Protein AF-0000000078659667 (afdb_homodimer)

Sequence (306 aa):
MAAKPIPEGAHSITPYLGIKNAHQAIDFYKAAFGAVEMFRLEGPDGRIGHAELKIGDSSIMLAEPCDQASLVSSQSQPGVSVGLHLYVEDVDARYARAIEAGATPVSPVQDQFYGDRSGTLKDPFGNLWFVSTHKEDLSPEEIRARAAKLFGGMAAKPIPEGAHSITPYLGIKNAHQAIDFYKAAFGAVEMFRLEGPDGRIGHAELKIGDSSIMLAEPCDQASLVSSQSQPGVSVGLHLYVEDVDARYARAIEAGATPVSPVQDQFYGDRSGTLKDPFGNLWFVSTHKEDLSPEEIRARAAKLFGG

Radius of gyration: 19.07 Å; Cα contacts (8 Å, |Δi|>4): 710; chains: 2; bounding box: 44×60×49 Å

Organism: NCBI:txid1005395

Foldseek 3Di:
DDADPAHPLADPDAAEAAFPPVVLVQVLCCQQQVKDWDDFDADPVRFTQKTWIDGPSGIYMYGHDDPPDPDDFLQVDPAEDDAAEEEDQDQVVSVVRSVVSPKDFPADFDQDQQAWGWGWIAHPRNHIYIYIYGGDDDDPVSSVVSCCVVPVD/DDADPAHPLADPDAAEAAFPPVVLVQVLCCQQQVKDWDDFDADPVRFTQKTWIDGPSGIYMYGHDDPPDPDDFLQPDPAEDDAAEEEDQDQVVSVVRSVVSPKDFPFDFDQDQQAWGWGWIAHPRNHIYIYIYGGDDDDPVSSVVSVCVVPVD

Secondary structure (DSSP, 8-state):
-PPPSS-TT--SEEEEEE-SSHHHHHHHHHHHH--EEEEEEE-TTS-EEEEEEEETTEEEEEE---TT-S---GGG-SS-SEEEEEE-S-HHHHHHHHHHHT-EEEEEEEE-TTSEEEEEEE-TTS-EEEEEEE-----HHHHHHHHHHHH--/-PPPSS-TT--SEEEEEE-SSHHHHHHHHHHHH--EEEEEEE-TTS-EEEEEEEETTEEEEEE---TT-S---GGG-SS-SEEEEEE-S-HHHHHHHHHHHT-EEEEEEEE-TTSEEEEEEE-TTS-EEEEEEE-----HHHHHHHHHHHH--

Solvent-accessible surface area (backbone atoms only — not comparable to full-atom values): 15812 Å² total; per-residue (Å²): 130,81,49,51,29,54,50,88,88,59,65,22,56,29,48,33,34,15,30,72,66,49,69,59,49,51,52,38,40,30,64,26,61,58,35,41,82,74,48,76,42,66,44,97,85,67,48,40,62,33,34,34,33,33,35,84,82,24,56,40,34,37,24,39,54,51,94,82,45,83,38,33,35,28,69,77,45,95,66,35,29,52,32,41,34,33,48,34,78,47,32,71,62,42,53,51,37,24,42,74,56,53,31,42,82,73,43,72,74,40,79,44,78,72,26,33,31,34,26,30,34,31,43,87,55,51,48,41,34,39,38,23,15,35,59,46,86,66,53,73,67,56,31,52,53,43,46,41,68,74,69,46,119,130,82,50,51,28,55,50,88,89,57,64,21,54,30,50,33,34,16,29,72,66,48,69,60,48,52,53,38,41,31,63,25,61,59,36,42,82,76,48,75,41,65,43,97,85,67,48,41,62,33,35,34,32,34,35,82,84,25,55,41,34,37,23,40,55,50,95,85,45,84,37,34,34,28,68,77,45,95,65,36,30,53,32,41,32,32,48,34,79,48,32,71,61,41,50,51,38,23,42,74,55,53,30,42,82,72,41,70,74,39,80,43,78,72,26,32,34,34,27,31,35,30,43,87,56,51,49,41,35,40,38,24,14,36,60,45,85,65,53,73,69,56,32,51,52,43,46,41,69,74,70,45,118

Nearest PDB structures (foldseek):
  3itw-assembly1_A-2  TM=8.114E-01  e=1.919E-09  Micromonospora sp. ML1
  3itw-assembly1_B-2  TM=7.396E-01  e=3.906E-10  Micromonospora sp. ML1
  5umq-assembly1_A  TM=7.643E-01  e=9.942E-08  Streptomyces sp. CB03234
  4hc5-assembly2_C  TM=7.391E-01  e=4.583E-07  Sphaerobacter thermophilus DSM 20745
  2i7r-assembly1_B  TM=7.641E-01  e=9.232E-07  Streptococcus pneumoniae

Structure (mmCIF, N/CA/C/O backbone):
data_AF-0000000078659667-model_v1
#
loop_
_entity.id
_entity.type
_entity.pdbx_description
1 polymer 'VOC family protein'
#
loop_
_atom_site.group_PDB
_atom_site.id
_atom_site.type_symbol
_atom_site.label_atom_id
_atom_site.label_alt_id
_atom_site.label_comp_id
_atom_site.label_asym_id
_atom_site.label_entity_id
_atom_site.label_seq_id
_atom_site.pdbx_PDB_ins_code
_atom_site.Cartn_x
_atom_site.Cartn_y
_atom_site.Cartn_z
_atom_site.occupancy
_atom_site.B_iso_or_equiv
_atom_site.auth_seq_id
_atom_site.auth_comp_id
_atom_site.auth_asym_id
_atom_site.auth_atom_id
_atom_site.pdbx_PDB_model_num
ATOM 1 N N . MET A 1 1 ? 0.213 -11.086 -29.75 1 61.09 1 MET A N 1
ATOM 2 C CA . MET A 1 1 ? 1.289 -10.203 -29.312 1 61.09 1 MET A CA 1
ATOM 3 C C . MET A 1 1 ? 1.776 -10.594 -27.922 1 61.09 1 MET A C 1
ATOM 5 O O . MET A 1 1 ? 1.036 -11.203 -27.141 1 61.09 1 MET A O 1
ATOM 9 N N . ALA A 1 2 ? 3.004 -10.469 -27.703 1 81.25 2 ALA A N 1
ATOM 10 C CA . ALA A 1 2 ? 3.58 -10.867 -26.422 1 81.25 2 ALA A CA 1
ATOM 11 C C . ALA A 1 2 ? 3.025 -10.016 -25.297 1 81.25 2 ALA A C 1
ATOM 13 O O . ALA A 1 2 ? 2.795 -8.82 -25.453 1 81.25 2 ALA A O 1
ATOM 14 N N . ALA A 1 3 ? 2.578 -10.609 -24.172 1 91.31 3 ALA A N 1
ATOM 15 C CA . ALA A 1 3 ? 2.092 -9.883 -23 1 91.31 3 ALA A CA 1
ATOM 16 C C . ALA A 1 3 ? 3.098 -8.828 -22.562 1 91.31 3 ALA A C 1
ATOM 18 O O . ALA A 1 3 ? 4.309 -9.031 -22.656 1 91.31 3 ALA A O 1
ATOM 19 N N . LYS A 1 4 ? 2.629 -7.68 -22.156 1 95.06 4 LYS A N 1
ATOM 20 C CA . LYS A 1 4 ? 3.498 -6.648 -21.609 1 95.06 4 LYS A CA 1
ATOM 21 C C . LYS A 1 4 ? 3.967 -7.023 -20.203 1 95.06 4 LYS A C 1
ATOM 23 O O . LYS A 1 4 ? 3.172 -7.484 -19.375 1 95.06 4 LYS A O 1
ATOM 28 N N . PRO A 1 5 ? 5.188 -6.84 -19.891 1 96.5 5 PRO A N 1
ATOM 29 C CA . PRO A 1 5 ? 5.715 -7.219 -18.578 1 96.5 5 PRO A CA 1
ATOM 30 C C . PRO A 1 5 ? 4.977 -6.547 -17.438 1 96.5 5 PRO A C 1
ATOM 32 O O . PRO A 1 5 ? 4.93 -7.086 -16.328 1 96.5 5 PRO A O 1
ATOM 35 N N . ILE A 1 6 ? 4.605 -5.414 -17.594 1 96.06 6 ILE A N 1
ATOM 36 C CA . ILE A 1 6 ? 3.678 -4.715 -16.719 1 96.06 6 ILE A CA 1
ATOM 37 C C . ILE A 1 6 ? 2.316 -4.582 -17.391 1 96.06 6 ILE A C 1
ATOM 39 O O . ILE A 1 6 ? 2.199 -3.951 -18.453 1 96.06 6 ILE A O 1
ATOM 43 N N . PRO A 1 7 ? 1.324 -5.172 -16.844 1 94.56 7 PRO A N 1
ATOM 44 C CA . PRO A 1 7 ? 0.027 -5.172 -17.516 1 94.56 7 PRO A CA 1
ATOM 45 C C . PRO A 1 7 ? -0.502 -3.762 -17.781 1 94.56 7 PRO A C 1
ATOM 47 O O . PRO A 1 7 ? -0.267 -2.852 -16.984 1 94.56 7 PRO A O 1
ATOM 50 N N . GLU A 1 8 ? -1.231 -3.674 -18.875 1 90.38 8 GLU A N 1
ATOM 51 C CA . GLU A 1 8 ? -1.877 -2.396 -19.172 1 90.38 8 GLU A CA 1
ATOM 52 C C . GLU A 1 8 ? -2.834 -1.991 -18.047 1 90.38 8 GLU A C 1
ATOM 54 O O . GLU A 1 8 ? -3.615 -2.812 -17.562 1 90.38 8 GLU A O 1
ATOM 59 N N . GLY A 1 9 ? -2.715 -0.764 -17.594 1 91.12 9 GLY A N 1
ATOM 60 C CA . GLY A 1 9 ? -3.617 -0.259 -16.578 1 91.12 9 GLY A CA 1
ATOM 61 C C . GLY A 1 9 ? -3.141 -0.544 -15.164 1 91.12 9 GLY A C 1
ATOM 62 O O . GLY A 1 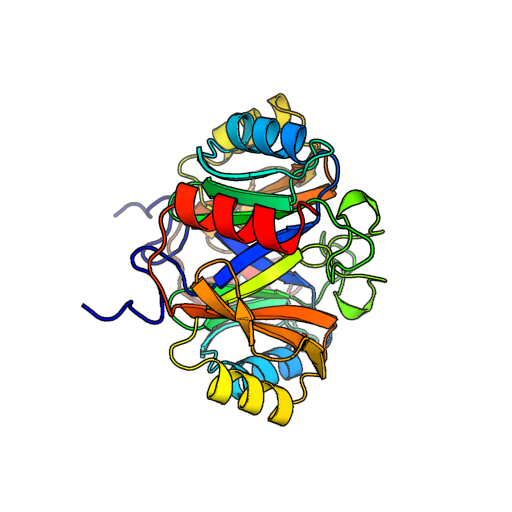9 ? -3.705 -0.03 -14.195 1 91.12 9 GLY A O 1
ATOM 63 N N . ALA A 1 10 ? -2.17 -1.411 -15.062 1 95.25 10 ALA A N 1
ATOM 64 C CA . ALA A 1 10 ? -1.628 -1.698 -13.742 1 95.25 10 ALA A CA 1
ATOM 65 C C . ALA A 1 10 ? -0.663 -0.604 -13.289 1 95.25 10 ALA A C 1
ATOM 67 O O . ALA A 1 10 ? 0.107 -0.079 -14.102 1 95.25 10 ALA A O 1
ATOM 68 N N . HIS A 1 11 ? -0.711 -0.285 -12.078 1 98 11 HIS A N 1
ATOM 69 C CA . HIS A 1 11 ? 0.324 0.555 -11.492 1 98 11 HIS A CA 1
ATOM 70 C C . HIS A 1 11 ? 1.543 -0.271 -11.094 1 98 11 HIS A C 1
ATOM 72 O O . HIS A 1 11 ? 1.449 -1.492 -10.945 1 98 11 HIS A O 1
ATOM 78 N N . SER A 1 12 ? 2.658 0.375 -10.906 1 98.56 12 SER A N 1
ATOM 79 C CA . SER A 1 12 ? 3.873 -0.309 -10.477 1 98.56 12 SER A CA 1
ATOM 80 C C . SER A 1 12 ? 3.688 -0.958 -9.109 1 98.56 12 SER A C 1
ATOM 82 O O . SER A 1 12 ? 4.117 -2.092 -8.891 1 98.56 12 SER A O 1
ATOM 84 N N . ILE A 1 13 ? 3.047 -0.263 -8.188 1 98.88 13 ILE A N 1
ATOM 85 C CA . ILE A 1 13 ? 2.879 -0.793 -6.836 1 98.88 13 ILE A CA 1
ATOM 86 C C . ILE A 1 13 ? 1.393 -0.897 -6.504 1 98.88 13 ILE A C 1
ATOM 88 O O . ILE A 1 13 ? 0.631 0.046 -6.734 1 98.88 13 ILE A O 1
ATOM 92 N N . THR A 1 14 ? 1.004 -2.006 -6.02 1 98.88 14 THR A N 1
ATOM 93 C CA . THR A 1 14 ? -0.334 -2.273 -5.508 1 98.88 14 THR A CA 1
ATOM 94 C C . THR A 1 14 ? -0.266 -2.863 -4.102 1 98.88 14 THR A C 1
ATOM 96 O O . THR A 1 14 ? 0.42 -3.861 -3.873 1 98.88 14 THR A O 1
ATOM 99 N N . PRO A 1 15 ? -0.929 -2.221 -3.146 1 98.94 15 PRO A N 1
ATOM 100 C CA . PRO A 1 15 ? -0.971 -2.842 -1.821 1 98.94 15 PRO A CA 1
ATOM 101 C C . PRO A 1 15 ? -1.704 -4.184 -1.821 1 98.94 15 PRO A C 1
ATOM 103 O O . PRO A 1 15 ? -2.699 -4.348 -2.533 1 98.94 15 PRO A O 1
ATOM 106 N N . TYR A 1 16 ? -1.186 -5.121 -1.054 1 98.88 16 TYR A N 1
ATOM 107 C CA . TYR A 1 16 ? -1.743 -6.461 -0.888 1 98.88 16 TYR A CA 1
ATOM 108 C C . TYR A 1 16 ? -2.051 -6.746 0.578 1 98.88 16 TYR A C 1
ATOM 110 O O . TYR A 1 16 ? -1.137 -6.895 1.393 1 98.88 16 TYR A O 1
ATOM 118 N N . LEU A 1 17 ? -3.309 -6.875 0.895 1 98.88 17 LEU A N 1
ATOM 119 C CA . LEU A 1 17 ? -3.762 -6.93 2.281 1 98.88 17 LEU A CA 1
ATOM 120 C C . LEU A 1 17 ? -4.094 -8.359 2.686 1 98.88 17 LEU A C 1
ATOM 122 O O . LEU A 1 17 ? -4.805 -9.062 1.965 1 98.88 17 LEU A O 1
ATOM 126 N N . GLY A 1 18 ? -3.547 -8.828 3.795 1 98.69 18 GLY A N 1
ATOM 127 C CA . GLY A 1 18 ? -4.066 -10 4.477 1 98.69 18 GLY A CA 1
ATOM 128 C C . GLY A 1 18 ? -5.215 -9.688 5.414 1 98.69 18 GLY A C 1
ATOM 129 O O . GLY A 1 18 ? -5.035 -8.984 6.414 1 98.69 18 GLY A O 1
ATOM 130 N N . ILE A 1 19 ? -6.371 -10.219 5.188 1 98.44 19 ILE A N 1
ATOM 131 C CA . ILE A 1 19 ? -7.562 -9.859 5.949 1 98.44 19 ILE A CA 1
ATOM 132 C C . ILE A 1 19 ? -8.406 -11.102 6.203 1 98.44 19 ILE A C 1
ATOM 134 O O . ILE A 1 19 ? -8.641 -11.898 5.293 1 98.44 19 ILE A O 1
ATOM 138 N N . LYS A 1 20 ? -8.82 -11.281 7.406 1 97 20 LYS A N 1
ATOM 139 C CA . LYS A 1 20 ? -9.852 -12.281 7.684 1 97 20 LYS A CA 1
ATOM 140 C C . LYS A 1 20 ? -11.234 -11.75 7.324 1 97 20 LYS A C 1
ATOM 142 O O . LYS A 1 20 ? -11.484 -10.547 7.406 1 97 20 LYS A O 1
ATOM 147 N N . ASN A 1 21 ? -12.172 -12.68 6.918 1 96.94 21 ASN A N 1
ATOM 148 C CA . ASN A 1 21 ? -13.523 -12.305 6.516 1 96.94 21 ASN A CA 1
ATOM 149 C C . ASN A 1 21 ? -13.508 -11.328 5.344 1 96.94 21 ASN A C 1
ATOM 151 O O . ASN A 1 21 ? -14.133 -10.273 5.406 1 96.94 21 ASN A O 1
ATOM 155 N N . ALA A 1 22 ? -12.836 -11.727 4.309 1 98.06 22 ALA A N 1
ATOM 156 C CA . ALA A 1 22 ? -12.57 -10.867 3.16 1 98.06 22 ALA A CA 1
ATOM 157 C C . ALA A 1 22 ? -13.867 -10.469 2.459 1 98.06 22 ALA A C 1
ATOM 159 O O . ALA A 1 22 ? -13.969 -9.383 1.895 1 98.06 22 ALA A O 1
ATOM 160 N N . HIS A 1 23 ? -14.898 -11.312 2.504 1 98.31 23 HIS A N 1
ATOM 161 C CA . HIS A 1 23 ? -16.188 -10.953 1.923 1 98.31 23 HIS A CA 1
ATOM 162 C C . HIS A 1 23 ? -16.75 -9.688 2.561 1 98.31 23 HIS A C 1
ATOM 164 O O . HIS A 1 23 ? -17.203 -8.781 1.856 1 98.31 23 HIS A O 1
ATOM 170 N N . GLN A 1 24 ? -16.719 -9.656 3.836 1 98.44 24 GLN A N 1
ATOM 171 C CA . GLN A 1 24 ? -17.219 -8.484 4.559 1 98.44 24 GLN A CA 1
ATOM 172 C C . GLN A 1 24 ? -16.344 -7.266 4.293 1 98.44 24 GLN A C 1
ATOM 174 O O . GLN A 1 24 ? -16.828 -6.141 4.238 1 98.44 24 GLN A O 1
ATOM 179 N N . ALA A 1 25 ? -15.047 -7.527 4.172 1 98.75 25 ALA A N 1
ATOM 180 C CA . ALA A 1 25 ? -14.141 -6.43 3.861 1 98.75 25 ALA A CA 1
ATOM 181 C C . ALA A 1 25 ? -14.477 -5.801 2.512 1 98.75 25 ALA A C 1
ATOM 183 O O . ALA A 1 25 ? -14.5 -4.574 2.379 1 98.75 25 ALA A O 1
ATOM 184 N N . ILE A 1 26 ? -14.688 -6.641 1.531 1 98.75 26 ILE A N 1
ATOM 185 C CA . ILE A 1 26 ? -15.047 -6.16 0.2 1 98.75 26 ILE A CA 1
ATOM 186 C C . ILE A 1 26 ? -16.328 -5.328 0.274 1 98.75 26 ILE A C 1
ATOM 188 O O . ILE A 1 26 ? -16.406 -4.242 -0.305 1 98.75 26 ILE A O 1
ATOM 192 N N . ASP A 1 27 ? -17.328 -5.812 1.018 1 98.88 27 ASP A N 1
ATOM 193 C CA . ASP A 1 27 ? -18.562 -5.062 1.199 1 98.88 27 ASP A CA 1
ATOM 194 C C . ASP A 1 27 ? -18.297 -3.707 1.844 1 98.88 27 ASP A C 1
ATOM 196 O O . ASP A 1 27 ? -18.859 -2.693 1.431 1 98.88 27 ASP 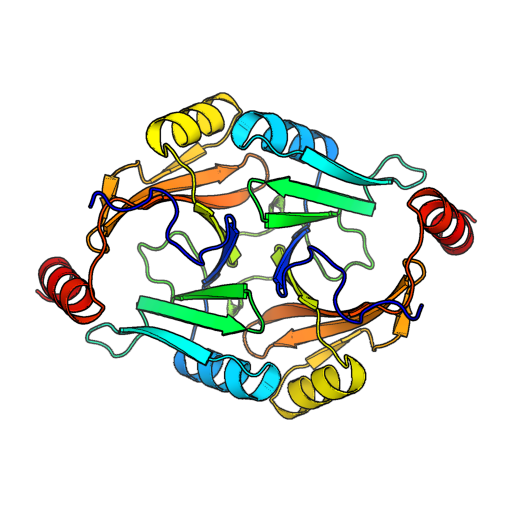A O 1
ATOM 200 N N . PHE A 1 28 ? -17.5 -3.729 2.828 1 98.94 28 PHE A N 1
ATOM 201 C CA . PHE A 1 28 ? -17.141 -2.477 3.486 1 98.94 28 PHE A CA 1
ATOM 202 C C . PHE A 1 28 ? -16.484 -1.516 2.504 1 98.94 28 PHE A C 1
ATOM 204 O O . PHE A 1 28 ? -16.828 -0.336 2.451 1 98.94 28 PHE A O 1
ATOM 211 N N . TYR A 1 29 ? -15.43 -1.946 1.729 1 98.94 29 TYR A N 1
ATOM 212 C CA . TYR A 1 29 ? -14.688 -1.078 0.823 1 98.94 29 TYR A CA 1
ATOM 213 C C . TYR A 1 29 ? -15.594 -0.522 -0.268 1 98.94 29 TYR A C 1
ATOM 215 O O . TYR A 1 29 ? -15.406 0.608 -0.724 1 98.94 29 TYR A O 1
ATOM 223 N N . LYS A 1 30 ? -16.562 -1.313 -0.708 1 98.88 30 LYS A N 1
ATOM 224 C CA . LYS A 1 30 ? -17.562 -0.798 -1.634 1 98.88 30 LYS A CA 1
ATOM 225 C C . LYS A 1 30 ? -18.359 0.333 -0.999 1 98.88 30 LYS A C 1
ATOM 227 O O . LYS A 1 30 ? -18.5 1.409 -1.584 1 98.88 30 LYS A O 1
ATOM 232 N N . ALA A 1 31 ? -18.812 0.088 0.172 1 98.88 31 ALA A N 1
ATOM 233 C CA . ALA A 1 31 ? -19.688 1.044 0.857 1 98.88 31 ALA A CA 1
ATOM 234 C C . ALA A 1 31 ? -18.906 2.299 1.254 1 98.88 31 ALA A C 1
ATOM 236 O O . ALA A 1 31 ? -19.406 3.418 1.082 1 98.88 31 ALA A O 1
ATOM 237 N N . ALA A 1 32 ? -17.766 2.139 1.762 1 98.88 32 ALA A N 1
ATOM 238 C CA . ALA A 1 32 ? -17.016 3.232 2.365 1 98.88 32 ALA A CA 1
ATOM 239 C C . ALA A 1 32 ? -16.312 4.07 1.298 1 98.88 32 ALA A C 1
ATOM 241 O O . ALA A 1 32 ? -16.297 5.301 1.378 1 98.88 32 ALA A O 1
ATOM 242 N N . PHE A 1 33 ? -15.727 3.324 0.28 1 98.81 33 PHE A N 1
ATOM 243 C CA . PHE A 1 33 ? -14.789 4.031 -0.586 1 98.81 33 PHE A CA 1
ATOM 244 C C . PHE A 1 33 ? -15.188 3.879 -2.051 1 98.81 33 PHE A C 1
ATOM 246 O O . PHE A 1 33 ? -14.453 4.312 -2.945 1 98.81 33 PHE A O 1
ATOM 253 N N . GLY A 1 34 ? -16.297 3.238 -2.322 1 98.62 34 GLY A N 1
ATOM 254 C CA . GLY A 1 34 ? -16.75 3.051 -3.691 1 98.62 34 GLY A CA 1
ATOM 255 C C . GLY A 1 34 ? -15.922 2.041 -4.465 1 98.62 34 GLY A C 1
ATOM 256 O O . GLY A 1 34 ? -15.758 2.164 -5.68 1 98.62 34 GLY A O 1
ATOM 257 N N . ALA A 1 35 ? -15.398 1.108 -3.779 1 98.88 35 ALA A N 1
ATOM 258 C CA . ALA A 1 35 ? -14.57 0.086 -4.418 1 98.88 35 ALA A CA 1
ATOM 259 C C . ALA A 1 35 ? -15.383 -0.715 -5.434 1 98.88 35 ALA A C 1
ATOM 261 O O . ALA A 1 35 ? -16.562 -0.987 -5.223 1 98.88 35 ALA A O 1
ATOM 262 N N . VAL A 1 36 ? -14.719 -1.059 -6.512 1 98.75 36 VAL A N 1
ATOM 263 C CA . VAL A 1 36 ? -15.266 -1.953 -7.527 1 98.75 36 VAL A CA 1
ATOM 264 C C . VAL A 1 36 ? -14.477 -3.26 -7.543 1 98.75 36 VAL A C 1
ATOM 266 O O . VAL A 1 36 ? -13.25 -3.25 -7.672 1 98.75 36 VAL A O 1
ATOM 269 N N . GLU A 1 37 ? -15.172 -4.352 -7.41 1 98.38 37 GLU A N 1
ATOM 270 C CA . GLU A 1 37 ? -14.516 -5.656 -7.469 1 98.38 37 GLU A CA 1
ATOM 271 C C . GLU A 1 37 ? -14.172 -6.039 -8.906 1 98.38 37 GLU A C 1
ATOM 273 O O . GLU A 1 37 ? -15.055 -6.102 -9.766 1 98.38 37 GLU A O 1
ATOM 278 N N . MET A 1 38 ? -12.898 -6.383 -9.117 1 97.44 38 MET A N 1
ATOM 279 C CA . MET A 1 38 ? -12.43 -6.656 -10.477 1 97.44 38 MET A CA 1
ATOM 280 C C . MET A 1 38 ? -12.227 -8.148 -10.688 1 97.44 38 MET A C 1
ATOM 282 O O . MET A 1 38 ? -12.32 -8.641 -11.812 1 97.44 38 MET A O 1
ATOM 286 N N . PHE A 1 39 ? -11.906 -8.82 -9.695 1 97.31 39 PHE A N 1
ATOM 287 C CA . PHE A 1 39 ? -11.531 -10.227 -9.773 1 97.31 39 PHE A CA 1
ATOM 288 C C . PHE A 1 39 ? -11.602 -10.883 -8.406 1 97.31 39 PHE A C 1
ATOM 290 O O . PHE A 1 39 ? -11.312 -10.25 -7.387 1 97.31 39 PHE A O 1
ATOM 297 N N . ARG A 1 40 ? -11.969 -12.125 -8.32 1 96.94 40 ARG A N 1
ATOM 298 C CA . ARG A 1 40 ? -12 -12.914 -7.094 1 96.94 40 ARG A CA 1
ATOM 299 C C . ARG A 1 40 ? -11.711 -14.383 -7.379 1 96.94 40 ARG A C 1
ATOM 301 O O . ARG A 1 40 ? -12.203 -14.938 -8.367 1 96.94 40 ARG A O 1
ATOM 308 N N . LEU A 1 41 ? -10.883 -14.891 -6.609 1 96.12 41 LEU A N 1
ATOM 309 C CA . LEU A 1 41 ? -10.625 -16.328 -6.559 1 96.12 41 LEU A CA 1
ATOM 310 C C . LEU A 1 41 ? -11.023 -16.906 -5.203 1 96.12 41 LEU A C 1
ATOM 312 O O . LEU A 1 41 ? -10.414 -16.578 -4.18 1 96.12 41 LEU A O 1
ATOM 316 N N . GLU A 1 42 ? -11.984 -17.734 -5.188 1 93 42 GLU A N 1
ATOM 317 C CA . GLU A 1 42 ? -12.461 -18.375 -3.961 1 93 42 GLU A CA 1
ATOM 318 C C . GLU A 1 42 ? -12.031 -19.828 -3.895 1 93 42 GLU A C 1
ATOM 320 O O . GLU A 1 42 ? -12.008 -20.531 -4.91 1 93 42 GLU A O 1
ATOM 325 N N . GLY A 1 43 ? -11.617 -20.172 -2.691 1 86.06 43 GLY A N 1
ATOM 326 C CA . GLY A 1 43 ? -11.336 -21.594 -2.488 1 86.06 43 GLY A CA 1
ATOM 327 C C . GLY A 1 43 ? -12.586 -22.422 -2.291 1 86.06 43 GLY A C 1
ATOM 328 O O . GLY A 1 43 ? -13.695 -21.891 -2.254 1 86.06 43 GLY A O 1
ATOM 329 N N . PRO A 1 44 ? -12.328 -23.719 -2.238 1 83.19 44 PRO A N 1
ATOM 330 C CA . PRO A 1 44 ? -13.469 -24.625 -2.074 1 83.19 44 PRO A CA 1
ATOM 331 C C . PRO A 1 44 ? -14.211 -24.406 -0.758 1 83.19 44 PRO A C 1
ATOM 333 O O . PRO A 1 44 ? -15.398 -24.734 -0.656 1 83.19 44 PRO A O 1
ATOM 336 N N . ASP A 1 45 ? -13.57 -23.859 0.195 1 86.38 45 ASP A N 1
ATOM 337 C CA . ASP A 1 45 ? -14.18 -23.656 1.504 1 86.38 45 ASP A CA 1
ATOM 338 C C . ASP A 1 45 ? -14.875 -22.297 1.57 1 86.38 45 ASP A C 1
ATOM 340 O O . ASP A 1 45 ? -15.391 -21.906 2.621 1 86.38 45 ASP A O 1
ATOM 344 N N . GLY A 1 46 ? -14.836 -21.609 0.517 1 88.81 46 GLY A N 1
ATOM 345 C CA . GLY A 1 46 ? -15.539 -20.344 0.461 1 88.81 46 GLY A CA 1
ATOM 346 C C . GLY A 1 46 ? -14.664 -19.156 0.839 1 88.81 46 GLY A C 1
ATOM 347 O O . GLY A 1 46 ? -15.07 -18 0.68 1 88.81 46 GLY A O 1
ATOM 348 N N . ARG A 1 47 ? -13.523 -19.484 1.313 1 93.06 47 ARG A N 1
ATOM 349 C CA . ARG A 1 47 ? -12.602 -18.406 1.655 1 93.06 47 ARG A CA 1
ATOM 350 C C . ARG A 1 47 ? -12.062 -17.734 0.4 1 93.06 47 ARG A C 1
ATOM 352 O O . ARG A 1 47 ? -11.906 -18.375 -0.64 1 93.06 47 ARG A O 1
ATOM 359 N N . ILE A 1 48 ? -11.789 -16.484 0.506 1 96.5 48 ILE A N 1
ATOM 360 C CA . ILE A 1 48 ? -11.227 -15.75 -0.619 1 96.5 48 ILE A CA 1
ATOM 361 C C . ILE A 1 48 ? -9.703 -15.922 -0.628 1 96.5 48 ILE A C 1
ATOM 363 O O . ILE A 1 48 ? -9.008 -15.367 0.229 1 96.5 48 ILE A O 1
ATOM 367 N N . GLY A 1 49 ? -9.266 -16.641 -1.619 1 95.5 49 GLY A N 1
ATOM 368 C CA . GLY A 1 49 ? -7.836 -16.812 -1.791 1 95.5 49 GLY A CA 1
ATOM 369 C C . GLY A 1 49 ? -7.16 -15.586 -2.375 1 95.5 49 GLY A C 1
ATOM 370 O O . GLY A 1 49 ? -5.969 -15.352 -2.145 1 95.5 49 GLY A O 1
ATOM 371 N N . HIS A 1 50 ? -7.902 -14.875 -3.172 1 97.38 50 HIS A N 1
ATOM 372 C CA . HIS A 1 50 ? -7.402 -13.656 -3.789 1 97.38 50 HIS A CA 1
ATOM 373 C C . HIS A 1 50 ? -8.547 -12.789 -4.312 1 97.38 50 HIS A C 1
ATOM 375 O O . HIS A 1 50 ? -9.523 -13.312 -4.859 1 97.38 50 HIS A O 1
ATOM 381 N N . ALA A 1 51 ? -8.414 -11.5 -4.156 1 98.5 51 ALA A N 1
ATOM 382 C CA . ALA A 1 51 ? -9.352 -10.562 -4.754 1 98.5 51 ALA A CA 1
ATOM 383 C C . ALA A 1 51 ? -8.648 -9.266 -5.152 1 98.5 51 ALA A C 1
ATOM 385 O O . ALA A 1 51 ? -7.633 -8.891 -4.559 1 98.5 51 ALA A O 1
ATOM 386 N N . GLU A 1 52 ? -9.172 -8.641 -6.121 1 98.44 52 GLU A N 1
ATOM 387 C CA . GLU A 1 52 ? -8.703 -7.344 -6.594 1 98.44 52 GLU A CA 1
ATOM 388 C C . GLU A 1 52 ? -9.844 -6.332 -6.664 1 98.44 52 GLU A C 1
ATOM 390 O O . GLU A 1 52 ? -10.891 -6.613 -7.246 1 98.44 52 GLU A O 1
ATOM 395 N N . LEU A 1 53 ? -9.609 -5.211 -6.062 1 98.81 53 LEU A N 1
ATOM 396 C CA . LEU A 1 53 ? -10.562 -4.105 -6.07 1 98.81 53 LEU A CA 1
ATOM 397 C C . LEU A 1 53 ? -9.93 -2.855 -6.676 1 98.81 53 LEU A C 1
ATOM 399 O O . LEU A 1 53 ? -8.711 -2.668 -6.598 1 98.81 53 LEU A O 1
ATOM 403 N N . LYS A 1 54 ? -10.781 -2.059 -7.23 1 98.75 54 LYS A N 1
ATOM 404 C CA . LYS A 1 54 ? -10.375 -0.737 -7.699 1 98.75 54 LYS A CA 1
ATOM 405 C C . LYS A 1 54 ? -11.031 0.366 -6.875 1 98.75 54 LYS A C 1
ATOM 407 O O . LYS A 1 54 ? -12.242 0.337 -6.641 1 98.75 54 LYS A O 1
ATOM 412 N N . ILE A 1 55 ? -10.297 1.262 -6.391 1 98.62 55 ILE A N 1
ATOM 413 C CA . ILE A 1 55 ? -10.734 2.482 -5.723 1 98.62 55 ILE A CA 1
ATOM 414 C C . ILE A 1 55 ? -10.117 3.697 -6.41 1 98.62 55 ILE A C 1
ATOM 416 O O . ILE A 1 55 ? -8.898 3.869 -6.402 1 98.62 55 ILE A O 1
ATOM 420 N N . GLY A 1 56 ? -10.938 4.605 -6.953 1 97.75 56 GLY A N 1
ATOM 421 C CA . GLY A 1 56 ? -10.383 5.609 -7.848 1 97.75 56 GLY A CA 1
ATOM 422 C C . GLY A 1 56 ? -9.594 5.016 -9 1 97.75 56 GLY A C 1
ATOM 423 O O . GLY A 1 56 ? -10.102 4.156 -9.727 1 97.75 56 GLY A O 1
ATOM 424 N N . ASP A 1 57 ? -8.414 5.367 -9.164 1 97.81 57 ASP A N 1
ATOM 425 C CA . ASP A 1 57 ? -7.617 4.84 -10.266 1 97.81 57 ASP A CA 1
ATOM 426 C C . ASP A 1 57 ? -6.633 3.779 -9.773 1 97.81 57 ASP A C 1
ATOM 428 O O . ASP A 1 57 ? -5.734 3.367 -10.516 1 97.81 57 ASP A O 1
ATOM 432 N N . SER A 1 58 ? -6.73 3.436 -8.531 1 98.62 58 SER A N 1
ATOM 433 C CA . SER A 1 58 ? -5.773 2.496 -7.961 1 98.62 58 SER A CA 1
ATOM 434 C C . SER A 1 58 ? -6.43 1.154 -7.656 1 98.62 58 SER A C 1
ATOM 436 O O . SER A 1 58 ? -7.645 1.083 -7.445 1 98.62 58 SER A O 1
ATOM 438 N N . SER A 1 59 ? -5.59 0.138 -7.602 1 98.56 59 SER A N 1
ATOM 439 C CA . SER A 1 59 ? -6.02 -1.194 -7.191 1 98.56 59 SER A CA 1
ATOM 440 C C . SER A 1 59 ? -5.512 -1.532 -5.793 1 98.56 59 SER A C 1
ATOM 442 O O . SER A 1 59 ? -4.457 -1.048 -5.375 1 98.56 59 SER A O 1
ATOM 444 N N . ILE A 1 60 ? -6.289 -2.305 -5.113 1 98.81 60 ILE A N 1
ATOM 445 C CA . ILE A 1 60 ? -5.805 -3.055 -3.963 1 98.81 60 ILE A CA 1
ATOM 446 C C . ILE A 1 60 ? -6.109 -4.539 -4.148 1 98.81 60 ILE A C 1
ATOM 448 O O . ILE A 1 60 ? -7.098 -4.902 -4.793 1 98.81 60 ILE A O 1
ATOM 452 N N . MET A 1 61 ? -5.211 -5.332 -3.602 1 98.75 61 MET A N 1
ATOM 453 C CA . MET A 1 61 ? -5.402 -6.777 -3.555 1 98.75 61 MET A CA 1
ATOM 454 C C . MET A 1 61 ? -5.613 -7.254 -2.121 1 98.75 61 MET A C 1
ATOM 456 O O . MET A 1 61 ? -5.125 -6.629 -1.178 1 98.75 61 MET A O 1
ATOM 460 N N . LEU A 1 62 ? -6.363 -8.297 -1.954 1 98.38 62 LEU A N 1
ATOM 461 C CA . LEU A 1 62 ? -6.52 -8.852 -0.614 1 98.38 62 LEU A CA 1
ATOM 462 C C . LEU A 1 62 ? -6.699 -10.367 -0.668 1 98.38 62 LEU A C 1
ATOM 464 O O . LEU A 1 62 ? -7.09 -10.914 -1.702 1 98.38 62 LEU A O 1
AT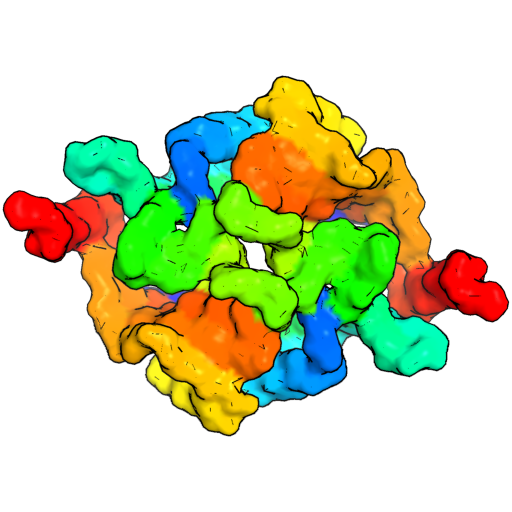OM 468 N N . ALA A 1 63 ? -6.379 -10.984 0.37 1 97.56 63 ALA A N 1
ATOM 469 C CA . ALA A 1 63 ? -6.504 -12.43 0.54 1 97.56 63 ALA A CA 1
ATOM 470 C C . ALA A 1 63 ? -6.742 -12.797 2.004 1 97.56 63 ALA A C 1
ATOM 472 O O . ALA A 1 63 ? -6.305 -12.078 2.904 1 97.56 63 ALA A O 1
ATOM 473 N N . GLU A 1 64 ? -7.41 -13.828 2.205 1 97.69 64 GLU A N 1
ATOM 474 C CA . GLU A 1 64 ? -7.457 -14.445 3.527 1 97.69 64 GLU A CA 1
ATOM 475 C C . GLU A 1 64 ? -6.246 -15.344 3.76 1 97.69 64 GLU A C 1
ATOM 477 O O . GLU A 1 64 ? -6.102 -16.375 3.109 1 97.69 64 GLU A O 1
ATOM 482 N N . PRO A 1 65 ? -5.441 -14.938 4.746 1 94.56 65 PRO A N 1
ATOM 483 C CA . PRO A 1 65 ? -4.199 -15.695 4.926 1 94.56 65 PRO A CA 1
ATOM 484 C C . PRO A 1 65 ? -4.449 -17.156 5.312 1 94.56 65 PRO A C 1
ATOM 486 O O . PRO A 1 65 ? -5.418 -17.453 6.016 1 94.56 65 PRO A O 1
ATOM 489 N N . CYS A 1 66 ? -3.576 -17.969 4.805 1 88.19 66 CYS A N 1
ATOM 490 C CA . CYS A 1 66 ? -3.523 -19.375 5.188 1 88.19 66 CYS A CA 1
ATOM 491 C C . CYS A 1 66 ? -2.158 -19.719 5.766 1 88.19 66 CYS A C 1
ATOM 493 O O . CYS A 1 66 ? -1.286 -18.859 5.887 1 88.19 66 CYS A O 1
ATOM 495 N N . ASP A 1 67 ? -1.979 -20.922 6.191 1 82.25 67 ASP A N 1
ATOM 496 C CA . ASP A 1 67 ? -0.761 -21.344 6.871 1 82.25 67 ASP A CA 1
ATOM 497 C C . ASP A 1 67 ? 0.46 -21.172 5.973 1 82.25 67 ASP A C 1
ATOM 499 O O . ASP A 1 67 ? 1.573 -20.953 6.457 1 82.25 67 ASP A O 1
ATOM 503 N N . GLN A 1 68 ? 0.256 -21.141 4.73 1 78.06 68 GLN A N 1
ATOM 504 C CA . GLN A 1 68 ? 1.361 -21.078 3.781 1 78.06 68 GLN A CA 1
ATOM 505 C C . GLN A 1 68 ? 1.609 -19.656 3.314 1 78.06 68 GLN A C 1
ATOM 507 O O . GLN A 1 68 ? 2.6 -19.375 2.633 1 78.06 68 GLN A O 1
ATOM 512 N N . ALA A 1 69 ? 0.837 -18.812 3.783 1 83.5 69 ALA A N 1
ATOM 513 C CA . ALA A 1 69 ? 0.906 -17.453 3.271 1 83.5 69 ALA A CA 1
ATOM 514 C C . ALA A 1 69 ? 2.006 -16.656 3.971 1 83.5 69 ALA A C 1
ATOM 516 O O . ALA A 1 69 ? 2.301 -16.891 5.145 1 83.5 69 ALA A O 1
ATOM 517 N N . SER A 1 70 ? 2.537 -15.734 3.281 1 93.81 70 SER A N 1
ATOM 518 C CA . SER A 1 70 ? 3.543 -14.844 3.848 1 93.81 70 SER A CA 1
ATOM 519 C C . SER A 1 70 ? 2.895 -13.664 4.566 1 93.81 70 SER A C 1
ATOM 521 O O . SER A 1 70 ? 3.533 -13.008 5.391 1 93.81 70 SER A O 1
ATOM 523 N N . LEU A 1 71 ? 1.655 -13.438 4.293 1 97.38 71 LEU A N 1
ATOM 524 C CA . LEU A 1 71 ? 0.895 -12.398 4.969 1 97.38 71 LEU A CA 1
ATOM 525 C C . LEU A 1 71 ? 0.142 -12.961 6.168 1 97.38 71 LEU A C 1
ATOM 527 O O . LEU A 1 71 ? -0.328 -14.102 6.129 1 97.38 71 LEU A O 1
ATOM 531 N N . VAL A 1 72 ? 0.06 -12.156 7.18 1 97.75 72 VAL A N 1
ATOM 532 C CA . VAL A 1 72 ? -0.873 -12.422 8.266 1 97.75 72 VAL A CA 1
ATOM 533 C C . VAL A 1 72 ? -2.051 -11.453 8.188 1 97.75 72 VAL A C 1
ATOM 535 O O . VAL A 1 72 ? -2.035 -10.516 7.395 1 97.75 72 VAL A O 1
ATOM 538 N N . SER A 1 73 ? -3.061 -11.719 9.008 1 98.06 73 SER A N 1
ATOM 539 C CA . SER A 1 73 ? -4.223 -10.836 9 1 98.06 73 SER A CA 1
ATOM 540 C C . SER A 1 73 ? -3.932 -9.539 9.742 1 98.06 73 SER A C 1
ATOM 542 O O . SER A 1 73 ? -3.266 -9.547 10.773 1 98.06 73 SER A O 1
ATOM 544 N N . SER A 1 74 ? -4.438 -8.453 9.188 1 98.25 74 SER A N 1
ATOM 545 C CA . SER A 1 74 ? -4.332 -7.176 9.875 1 98.25 74 SER A CA 1
ATOM 546 C C . SER A 1 74 ? -4.949 -7.246 11.273 1 98.25 74 SER A C 1
ATOM 548 O O . SER A 1 74 ? -4.484 -6.582 12.195 1 98.25 74 SER A O 1
ATOM 550 N N . GLN A 1 75 ? -5.887 -8.102 11.469 1 97.75 75 GLN A N 1
ATOM 551 C CA . GLN A 1 75 ? -6.621 -8.234 12.727 1 97.75 75 GLN A CA 1
ATOM 552 C C . GLN A 1 75 ? -5.746 -8.867 13.805 1 97.75 75 GLN A C 1
ATOM 554 O O . GLN A 1 75 ? -6.043 -8.742 15 1 97.75 75 GLN A O 1
ATOM 559 N N . SER A 1 76 ? -4.738 -9.531 13.43 1 96.31 76 SER 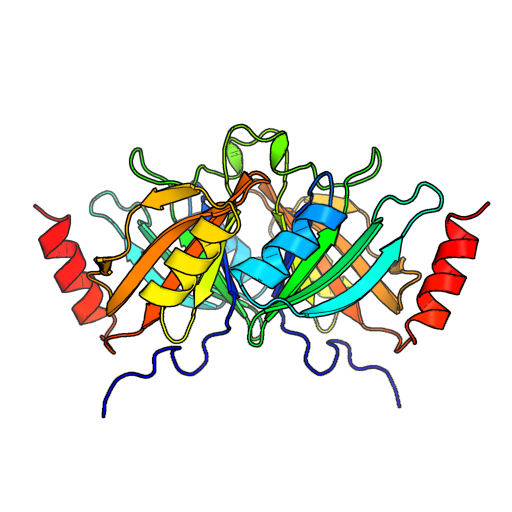A N 1
ATOM 560 C CA . SER A 1 76 ? -3.885 -10.234 14.383 1 96.31 76 SER A CA 1
ATOM 561 C C . SER A 1 76 ? -2.699 -9.367 14.805 1 96.31 76 SER A C 1
ATOM 563 O O . SER A 1 76 ? -1.912 -9.766 15.664 1 96.31 76 SER A O 1
ATOM 565 N N . GLN A 1 77 ? -2.537 -8.227 14.203 1 97.19 77 GLN A N 1
ATOM 566 C CA . GLN A 1 77 ? -1.378 -7.375 14.445 1 97.19 77 GLN A CA 1
ATOM 567 C C . GLN A 1 77 ? -1.639 -6.402 15.594 1 97.19 77 GLN A C 1
ATOM 569 O O . GLN A 1 77 ? -2.74 -5.867 15.719 1 97.19 77 GLN A O 1
ATOM 574 N N . PRO A 1 78 ? -0.623 -6.129 16.438 1 96.69 78 PRO A N 1
ATOM 575 C CA . PRO A 1 78 ? -0.795 -5.18 17.547 1 96.69 78 PRO A CA 1
ATOM 576 C C . PRO A 1 78 ? -0.858 -3.729 17.062 1 96.69 78 PRO A C 1
ATOM 578 O O . PRO A 1 78 ? -1.354 -2.859 17.781 1 96.69 78 PRO A O 1
ATOM 581 N N . GLY A 1 79 ? -0.268 -3.406 15.93 1 97.38 79 GLY A N 1
ATOM 582 C CA . GLY A 1 79 ? -0.257 -2.084 15.328 1 97.38 79 GLY A CA 1
ATOM 583 C C . GLY A 1 79 ? -0.32 -2.123 13.812 1 97.38 79 GLY A C 1
ATOM 584 O O . GLY A 1 79 ? -0.559 -3.178 13.219 1 97.38 79 GLY A O 1
ATOM 585 N N . VAL A 1 80 ? -0.266 -0.964 13.234 1 98.19 80 VAL A N 1
ATOM 586 C CA . VAL A 1 80 ? -0.292 -0.843 11.781 1 98.19 80 VAL A CA 1
ATOM 587 C C . VAL A 1 80 ? 1.03 -0.261 11.289 1 98.19 80 VAL A C 1
ATOM 589 O O . VAL A 1 80 ? 1.418 0.84 11.68 1 98.19 80 VAL A O 1
ATOM 592 N N . SER A 1 81 ? 1.702 -1.017 10.391 1 98.5 81 SER A N 1
ATOM 593 C CA . SER A 1 81 ? 3.002 -0.533 9.938 1 98.5 81 SER A CA 1
ATOM 594 C C . SER A 1 81 ? 2.934 -0.037 8.492 1 98.5 81 SER A C 1
ATOM 596 O O . SER A 1 81 ? 3.844 0.649 8.023 1 98.5 81 SER A O 1
ATOM 598 N N . VAL A 1 82 ? 1.939 -0.449 7.801 1 98.81 82 VAL A N 1
ATOM 599 C CA . VAL A 1 82 ? 1.672 0.078 6.465 1 98.81 82 VAL A CA 1
ATOM 600 C C . VAL A 1 82 ? 0.221 0.543 6.375 1 98.81 82 VAL A C 1
ATOM 602 O O . VAL A 1 82 ? -0.704 -0.27 6.453 1 98.81 82 VAL A O 1
ATOM 605 N N . GLY A 1 83 ? 0.055 1.846 6.227 1 98.81 83 GLY A N 1
ATOM 606 C CA . GLY A 1 83 ? -1.258 2.426 5.996 1 98.81 83 GLY A CA 1
ATOM 607 C C . GLY A 1 83 ? -1.547 2.682 4.527 1 98.81 83 GLY A C 1
ATOM 608 O O . GLY A 1 83 ? -0.668 2.518 3.68 1 98.81 83 GLY A O 1
ATOM 609 N N . LEU A 1 84 ? -2.797 3.01 4.234 1 98.94 84 LEU A N 1
ATOM 610 C CA . LEU A 1 84 ? -3.24 3.348 2.889 1 98.94 84 LEU A CA 1
ATOM 611 C C . LEU A 1 84 ? -3.656 4.812 2.805 1 98.94 84 LEU A C 1
ATOM 613 O O . LEU A 1 84 ? -4.656 5.215 3.404 1 98.94 84 LEU A O 1
ATOM 617 N N . HIS A 1 85 ? -2.875 5.605 2.094 1 98.88 85 HIS A N 1
ATOM 618 C CA . HIS A 1 85 ? -3.234 6.996 1.845 1 98.88 85 HIS A CA 1
ATOM 619 C C . HIS A 1 85 ? -4.148 7.121 0.631 1 98.88 85 HIS A C 1
ATOM 621 O O . HIS A 1 85 ? -3.764 6.758 -0.482 1 98.88 85 HIS A O 1
ATOM 627 N N . LEU A 1 86 ? -5.32 7.621 0.833 1 98.94 86 LEU A N 1
ATOM 628 C CA . LEU A 1 86 ? -6.359 7.684 -0.191 1 98.94 86 LEU A CA 1
ATOM 629 C C . LEU A 1 86 ? -6.73 9.133 -0.499 1 98.94 86 LEU A C 1
ATOM 631 O O . LEU A 1 86 ? -7.266 9.836 0.36 1 98.94 86 LEU A O 1
ATOM 635 N N . TYR A 1 87 ? -6.477 9.578 -1.714 1 98.88 87 TYR A N 1
ATOM 636 C CA . TYR A 1 87 ? -6.996 10.867 -2.176 1 98.88 87 TYR A CA 1
ATOM 637 C C . TYR A 1 87 ? -8.422 10.719 -2.695 1 98.88 87 TYR A C 1
ATOM 639 O O . TYR A 1 87 ? -8.719 9.797 -3.457 1 98.88 87 TYR A O 1
ATOM 647 N N . VAL A 1 88 ? -9.242 11.633 -2.252 1 98.75 88 VAL A N 1
ATOM 648 C CA . VAL A 1 88 ? -10.625 11.672 -2.703 1 98.75 88 VAL A CA 1
ATOM 649 C C . VAL A 1 88 ? -11.008 13.109 -3.064 1 98.75 88 VAL A C 1
ATOM 651 O O . VAL A 1 88 ? -10.312 14.055 -2.697 1 98.75 88 VAL A O 1
ATOM 654 N N . GLU A 1 89 ? -12.086 13.289 -3.799 1 98.31 89 GLU A N 1
ATOM 655 C CA . GLU A 1 89 ? -12.547 14.602 -4.23 1 98.31 89 GLU A CA 1
ATOM 656 C C . GLU A 1 89 ? -13.055 15.422 -3.047 1 98.31 89 GLU A C 1
ATOM 658 O O . GLU A 1 89 ? -12.859 16.641 -2.994 1 98.31 89 GLU A O 1
ATOM 663 N N . ASP A 1 90 ? -13.727 14.781 -2.154 1 98.62 90 ASP A N 1
ATOM 664 C CA . ASP A 1 90 ? -14.336 15.406 -0.983 1 98.62 90 ASP A CA 1
ATOM 665 C C . ASP A 1 90 ? -14.094 14.57 0.271 1 98.62 90 ASP A C 1
ATOM 667 O O . ASP A 1 90 ? -14.867 13.664 0.582 1 98.62 90 ASP A O 1
ATOM 671 N N . VAL A 1 91 ? -13.133 14.992 1.027 1 98.88 91 VAL A N 1
ATOM 672 C CA . VAL A 1 91 ? -12.703 14.188 2.166 1 98.88 91 VAL A CA 1
ATOM 673 C C . VAL A 1 91 ? -13.781 14.211 3.252 1 98.88 91 VAL A C 1
ATOM 675 O O . VAL A 1 91 ? -14 13.211 3.941 1 98.88 91 VAL A O 1
ATOM 678 N N . ASP A 1 92 ? -14.406 15.281 3.477 1 98.88 92 ASP A N 1
ATOM 679 C CA . ASP A 1 92 ? -15.445 15.352 4.504 1 98.88 92 ASP A CA 1
ATOM 680 C C . ASP A 1 92 ? -16.562 14.344 4.23 1 98.88 92 ASP A C 1
ATOM 682 O O . ASP A 1 92 ? -16.969 13.602 5.125 1 98.88 92 ASP A O 1
ATOM 686 N N . ALA A 1 93 ? -17 14.32 3.02 1 98.81 93 ALA A N 1
ATOM 687 C CA . ALA A 1 93 ? -18.062 13.406 2.637 1 98.81 93 ALA A CA 1
ATOM 688 C C . ALA A 1 93 ? -17.609 11.953 2.707 1 98.81 93 ALA A C 1
ATOM 690 O O . ALA A 1 93 ? -18.328 11.094 3.219 1 98.81 93 ALA A O 1
ATOM 691 N N . ARG A 1 94 ? -16.453 11.703 2.166 1 98.88 94 ARG A N 1
ATOM 692 C CA . ARG A 1 94 ? -15.953 10.328 2.123 1 98.88 94 ARG A CA 1
ATOM 693 C C . ARG A 1 94 ? -15.656 9.812 3.525 1 98.88 94 ARG A C 1
ATOM 695 O O . ARG A 1 94 ? -15.914 8.648 3.834 1 98.88 94 ARG A O 1
ATOM 702 N N . TYR A 1 95 ? -15.047 10.625 4.305 1 98.88 95 TYR A N 1
ATOM 703 C CA . TYR A 1 95 ? -14.766 10.297 5.699 1 98.88 95 TYR A CA 1
ATOM 704 C C . TYR A 1 95 ? -16.047 9.938 6.438 1 98.88 95 TYR A C 1
ATOM 706 O O . TYR A 1 95 ? -16.125 8.906 7.109 1 98.88 95 TYR A O 1
ATOM 714 N N . ALA A 1 96 ? -17.047 10.711 6.293 1 98.88 96 ALA A N 1
ATOM 715 C CA . ALA A 1 96 ? -18.344 10.461 6.926 1 98.88 96 ALA A CA 1
ATOM 716 C C . ALA A 1 96 ? -18.953 9.156 6.43 1 98.88 96 ALA A C 1
ATOM 718 O O . ALA A 1 96 ? -19.5 8.383 7.219 1 98.88 96 ALA A O 1
ATOM 719 N N . ARG A 1 97 ? -18.859 8.922 5.195 1 98.81 97 ARG A N 1
ATOM 720 C CA . ARG A 1 97 ? -19.391 7.695 4.605 1 98.81 97 ARG A CA 1
ATOM 721 C C . ARG A 1 97 ? -18.688 6.469 5.168 1 98.81 97 ARG A C 1
ATOM 723 O O . ARG A 1 97 ? -19.328 5.441 5.418 1 98.81 97 ARG A O 1
ATOM 730 N N . ALA A 1 98 ? -17.391 6.566 5.289 1 98.94 98 ALA A N 1
ATOM 731 C CA . ALA A 1 98 ? -16.625 5.453 5.836 1 98.94 98 ALA A CA 1
ATOM 732 C C . ALA A 1 98 ? -17.031 5.164 7.281 1 98.94 98 ALA A C 1
ATOM 734 O O . ALA A 1 98 ? -17.125 4 7.68 1 98.94 98 ALA A O 1
ATOM 735 N N . ILE A 1 99 ? -17.234 6.219 8.039 1 98.88 99 ILE A N 1
ATOM 736 C CA . ILE A 1 99 ? -17.688 6.051 9.414 1 98.88 99 ILE A CA 1
ATOM 737 C C . ILE A 1 99 ? -19.047 5.379 9.43 1 98.88 99 ILE A C 1
ATOM 739 O O . ILE A 1 99 ? -19.281 4.441 10.195 1 98.88 99 ILE A O 1
ATOM 743 N N . GLU A 1 100 ? -19.906 5.812 8.578 1 98.81 100 GLU A N 1
ATOM 744 C CA . GLU A 1 100 ? -21.234 5.211 8.469 1 98.81 100 GLU A CA 1
ATOM 745 C C . GLU A 1 100 ? -21.141 3.73 8.117 1 98.81 100 GLU A C 1
ATOM 747 O O . GLU A 1 100 ? -21.953 2.922 8.57 1 98.81 100 GLU A O 1
ATOM 752 N N . ALA A 1 101 ? -20.156 3.428 7.375 1 98.88 101 ALA A N 1
ATOM 753 C CA . ALA A 1 101 ? -19.984 2.053 6.914 1 98.88 101 ALA A CA 1
ATOM 754 C C . ALA A 1 101 ? -19.344 1.188 8 1 98.88 101 ALA A C 1
ATOM 756 O O . ALA A 1 101 ? -19.297 -0.037 7.875 1 98.88 101 ALA A O 1
ATOM 757 N N . GLY A 1 102 ? -18.766 1.834 9.023 1 98.81 102 GLY A N 1
ATOM 758 C CA . GLY A 1 102 ? -18.281 1.033 10.133 1 98.81 102 GLY A CA 1
ATOM 759 C C . GLY A 1 102 ? -16.844 1.364 10.516 1 98.81 102 GLY A C 1
ATOM 760 O O . GLY A 1 102 ? -16.297 0.771 11.445 1 98.81 102 GLY A O 1
ATOM 761 N N . ALA A 1 103 ? -16.203 2.291 9.828 1 98.88 103 ALA A N 1
ATOM 762 C CA . ALA A 1 103 ? -14.859 2.707 10.211 1 98.88 103 ALA A CA 1
ATOM 763 C C . ALA A 1 103 ? -14.883 3.479 11.531 1 98.88 103 ALA A C 1
ATOM 765 O O . ALA A 1 103 ? -15.914 4.047 11.906 1 98.88 103 ALA A O 1
ATOM 766 N N . THR A 1 104 ? -13.703 3.479 12.211 1 98.75 104 THR A N 1
ATOM 767 C CA . THR A 1 104 ? -13.539 4.238 13.445 1 98.75 104 THR A CA 1
ATOM 768 C C . THR A 1 104 ? -12.578 5.402 13.242 1 98.75 104 THR A C 1
ATOM 770 O O . THR A 1 104 ? -11.539 5.25 12.586 1 98.75 104 THR A O 1
ATOM 773 N N . PRO A 1 105 ? -12.922 6.543 13.828 1 98.44 105 PRO A N 1
ATOM 774 C CA . PRO A 1 105 ? -12.016 7.684 13.695 1 98.44 105 PRO A CA 1
ATOM 775 C C . PRO A 1 105 ? -10.719 7.508 14.484 1 98.44 105 PRO A C 1
ATOM 777 O O . PRO A 1 105 ? -10.742 7.012 15.609 1 98.44 105 PRO A O 1
ATOM 780 N N . VAL A 1 106 ? -9.664 7.809 13.906 1 98.31 106 VAL A N 1
ATOM 781 C CA . VAL A 1 106 ? -8.367 7.875 14.562 1 98.31 106 VAL A CA 1
ATOM 782 C C . VAL A 1 106 ? -7.961 9.336 14.766 1 98.31 106 VAL A C 1
ATOM 784 O O . VAL A 1 106 ? -7.492 9.711 15.844 1 98.31 106 VAL A O 1
ATOM 787 N N . SER A 1 107 ? -8.102 10.156 13.742 1 98.12 107 SER A N 1
ATOM 788 C CA . SER A 1 107 ? -7.953 11.609 13.828 1 98.12 107 SER A CA 1
ATOM 789 C C . SER A 1 107 ? -8.992 12.32 12.961 1 98.12 107 SER A C 1
ATOM 791 O O . SER A 1 107 ? -9.375 11.82 11.906 1 98.12 107 SER A O 1
ATOM 793 N N . PRO A 1 108 ? -9.461 13.445 13.398 1 98.25 108 PRO A N 1
ATOM 794 C CA . PRO A 1 108 ? -10.492 14.148 12.641 1 98.25 108 PRO A CA 1
ATOM 795 C C . PRO A 1 108 ? -9.953 14.781 11.352 1 98.25 108 PRO A C 1
ATOM 797 O O . PRO A 1 108 ? -8.75 15.016 11.234 1 98.25 108 PRO A O 1
ATOM 800 N N . VAL A 1 109 ? -10.883 15.047 10.453 1 98.81 109 VAL A N 1
ATOM 801 C CA . VAL A 1 109 ? -10.531 15.766 9.234 1 98.81 109 VAL A CA 1
ATOM 802 C C . VAL A 1 109 ? -10.203 17.219 9.562 1 98.81 109 VAL A C 1
ATOM 804 O O . VAL A 1 109 ? -10.992 17.906 10.211 1 98.81 109 VAL A O 1
ATOM 807 N N . GLN A 1 110 ? -9.031 17.656 9.125 1 98.62 110 GLN A N 1
ATOM 808 C CA . GLN A 1 110 ? -8.609 19.047 9.312 1 98.62 110 GLN A CA 1
ATOM 809 C C . GLN A 1 110 ? -7.648 19.484 8.211 1 98.62 110 GLN A C 1
ATOM 811 O O . GLN A 1 110 ? -7.074 18.641 7.516 1 98.62 110 GLN A O 1
ATOM 816 N N . ASP A 1 111 ? -7.531 20.766 8.086 1 98.31 111 ASP A N 1
ATOM 817 C CA . ASP A 1 111 ? -6.52 21.281 7.168 1 98.31 111 ASP A CA 1
ATOM 818 C C . ASP A 1 111 ? -5.113 21.031 7.711 1 98.31 111 ASP A C 1
ATOM 820 O O . ASP A 1 111 ? -4.855 21.234 8.898 1 98.31 111 ASP A O 1
ATOM 824 N N . GLN A 1 112 ? -4.277 20.578 6.824 1 97.69 112 GLN A N 1
ATOM 825 C CA . GLN A 1 112 ? -2.92 20.234 7.227 1 97.69 112 GLN A CA 1
ATOM 826 C C . GLN A 1 112 ? -1.915 21.266 6.727 1 97.69 112 GLN A C 1
ATOM 828 O O . GLN A 1 112 ? -2.146 21.922 5.711 1 97.69 112 GLN A O 1
ATOM 833 N N . PHE A 1 113 ? -0.769 21.375 7.355 1 96.75 113 PHE A N 1
ATOM 834 C CA . PHE A 1 113 ? 0.234 22.375 7.047 1 96.75 113 PHE A CA 1
ATOM 835 C C . PHE A 1 113 ? 0.822 22.156 5.66 1 96.75 113 PHE A C 1
ATOM 837 O O . PHE A 1 113 ? 1.416 23.062 5.078 1 96.75 113 PHE A O 1
ATOM 844 N N . TYR A 1 114 ? 0.613 20.938 5.148 1 97.12 114 TYR A N 1
ATOM 845 C CA . TYR A 1 114 ? 1.253 20.609 3.881 1 97.12 114 TYR A CA 1
ATOM 846 C C . TYR A 1 114 ? 0.28 20.781 2.719 1 97.12 114 TYR A C 1
ATOM 848 O O . TYR A 1 114 ? 0.565 20.344 1.598 1 97.12 114 TYR A O 1
ATOM 856 N N . GLY A 1 115 ? -0.926 21.281 2.918 1 97.81 115 GLY A N 1
ATOM 857 C CA . GLY A 1 115 ? -1.795 21.719 1.838 1 97.81 115 GLY A CA 1
ATOM 858 C C . GLY A 1 115 ? -2.979 20.797 1.612 1 97.81 115 GLY A C 1
ATOM 859 O O . GLY A 1 115 ? -3.836 21.078 0.771 1 97.81 115 GLY A O 1
ATOM 860 N N . ASP A 1 116 ? -3.102 19.703 2.346 1 98.31 116 ASP A N 1
ATOM 861 C CA . ASP A 1 116 ? -4.254 18.812 2.25 1 98.31 116 ASP A CA 1
ATOM 862 C C . ASP A 1 116 ? -5.242 19.062 3.387 1 98.31 116 ASP A C 1
ATOM 864 O O . ASP A 1 116 ? -4.891 19.688 4.395 1 98.31 116 ASP A O 1
ATOM 868 N N . ARG A 1 117 ? -6.457 18.781 3.193 1 98.75 117 ARG A N 1
ATOM 869 C CA . ARG A 1 117 ? -7.426 18.469 4.234 1 98.75 117 ARG A CA 1
ATOM 870 C C . ARG A 1 117 ? -7.551 16.953 4.426 1 98.75 117 ARG A C 1
ATOM 872 O O . ARG A 1 117 ? -7.844 16.219 3.475 1 98.75 117 ARG A O 1
ATOM 879 N N . SER A 1 118 ? -7.238 16.5 5.645 1 98.69 118 SER A N 1
ATOM 880 C CA . SER A 1 118 ? -7.066 15.055 5.785 1 98.69 118 SER A CA 1
ATOM 881 C C . SER A 1 118 ? -7.52 14.578 7.16 1 98.69 118 SER A C 1
ATOM 883 O O . SER A 1 118 ? -7.496 15.336 8.133 1 98.69 118 SER A O 1
ATOM 885 N N . GLY A 1 119 ? -7.961 13.328 7.254 1 98.69 119 GLY A N 1
ATOM 886 C CA . GLY A 1 119 ? -8.234 12.57 8.469 1 98.69 119 GLY A CA 1
ATOM 887 C C . GLY A 1 119 ? -7.812 11.117 8.375 1 98.69 119 GLY A C 1
ATOM 888 O O . GLY A 1 119 ? -7.488 10.633 7.289 1 98.69 119 GLY A O 1
ATOM 889 N N . THR A 1 120 ? -7.746 10.492 9.539 1 98.81 120 THR A N 1
ATOM 890 C CA . THR A 1 120 ? -7.328 9.094 9.594 1 98.81 120 THR A CA 1
ATOM 891 C C . THR A 1 120 ? -8.422 8.227 10.195 1 98.81 120 THR A C 1
ATOM 893 O O . THR A 1 120 ? -9.086 8.617 11.156 1 98.81 120 THR A O 1
ATOM 896 N N . LEU A 1 121 ? -8.594 7.078 9.547 1 98.75 121 LEU A N 1
ATOM 897 C CA . LEU A 1 121 ? -9.594 6.102 9.969 1 98.75 121 LEU A CA 1
ATOM 898 C C . LEU A 1 121 ? -8.977 4.715 10.109 1 98.75 121 LEU A C 1
ATOM 900 O O . LEU A 1 121 ? -7.984 4.402 9.445 1 98.75 121 LEU A O 1
ATOM 904 N N . LYS A 1 122 ? -9.523 3.951 10.961 1 98.75 122 LYS A N 1
ATOM 905 C CA . LYS A 1 122 ? -9.297 2.508 10.969 1 98.75 122 LYS A CA 1
ATOM 906 C C . LYS A 1 122 ? -10.523 1.754 10.461 1 98.75 122 LYS A C 1
ATOM 908 O O . LYS A 1 122 ? -11.641 1.999 10.914 1 98.75 122 LYS A O 1
ATOM 913 N N . ASP A 1 123 ? -10.336 0.908 9.484 1 98.81 123 ASP A N 1
ATOM 914 C CA . ASP A 1 123 ? -11.469 0.117 9.023 1 98.81 123 ASP A CA 1
ATOM 915 C C . ASP A 1 123 ? -11.773 -1.032 9.984 1 98.81 123 ASP A C 1
ATOM 917 O O . ASP A 1 123 ? -11.016 -1.274 10.922 1 98.81 123 ASP A O 1
ATOM 921 N N . PRO A 1 124 ? -12.898 -1.747 9.852 1 98.69 124 PRO A N 1
ATOM 922 C CA . PRO A 1 124 ? -13.312 -2.775 10.805 1 98.69 124 PRO A CA 1
ATOM 923 C C . PRO A 1 124 ? -12.344 -3.957 10.859 1 98.69 124 PRO A C 1
ATOM 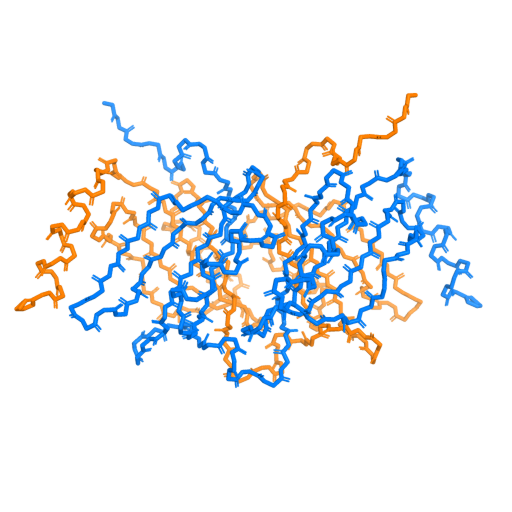925 O O . PRO A 1 124 ? -12.461 -4.816 11.734 1 98.69 124 PRO A O 1
ATOM 928 N N . PHE A 1 125 ? -11.375 -3.998 10.008 1 98.69 125 PHE A N 1
ATOM 929 C CA . PHE A 1 125 ? -10.492 -5.148 9.875 1 98.69 125 PHE A CA 1
ATOM 930 C C . PHE A 1 125 ? -9.078 -4.805 10.344 1 98.69 125 PHE A C 1
ATOM 932 O O . PHE A 1 125 ? -8.172 -5.637 10.258 1 98.69 125 PHE A O 1
ATOM 939 N N . GLY A 1 126 ? -8.898 -3.553 10.719 1 98 126 GLY A N 1
ATOM 940 C CA . GLY A 1 126 ? -7.656 -3.195 11.375 1 98 126 GLY A CA 1
ATOM 941 C C . GLY A 1 126 ? -6.707 -2.424 10.477 1 98 126 GLY A C 1
ATOM 942 O O . GLY A 1 126 ? -5.578 -2.125 10.867 1 98 126 GLY A O 1
ATOM 943 N N . ASN A 1 127 ? -7.09 -2.064 9.305 1 98.88 127 ASN A N 1
ATOM 944 C CA . ASN A 1 127 ? -6.238 -1.283 8.414 1 98.88 127 ASN A CA 1
ATOM 945 C C . ASN A 1 127 ? -6.418 0.216 8.633 1 98.88 127 ASN A C 1
ATOM 947 O O . ASN A 1 127 ? -7.523 0.675 8.938 1 98.88 127 ASN A O 1
ATOM 951 N N . LEU A 1 128 ? -5.34 0.935 8.492 1 98.88 128 LEU A N 1
ATOM 952 C CA . LEU A 1 128 ? -5.312 2.381 8.688 1 98.88 128 LEU A CA 1
ATOM 953 C C . LEU A 1 128 ? -5.41 3.107 7.348 1 98.88 128 LEU A C 1
ATOM 955 O O . LEU A 1 128 ? -4.668 2.793 6.41 1 98.88 128 LEU A O 1
ATOM 959 N N . TRP A 1 129 ? -6.328 4.043 7.266 1 98.94 129 TRP A N 1
ATOM 960 C CA . TRP A 1 129 ? -6.559 4.836 6.062 1 98.94 129 TRP A CA 1
ATOM 961 C C . TRP A 1 129 ? -6.332 6.32 6.336 1 98.94 129 TRP A C 1
ATOM 963 O O . TRP A 1 129 ? -6.93 6.887 7.25 1 98.94 129 TRP A O 1
ATOM 973 N N . PHE A 1 130 ? -5.406 6.902 5.582 1 98.88 130 PHE A N 1
ATOM 974 C CA . PHE A 1 130 ? -5.277 8.352 5.516 1 98.88 130 PHE A CA 1
ATOM 975 C C . PHE A 1 130 ? -6.094 8.914 4.355 1 98.88 130 PHE A C 1
ATOM 977 O O . PHE A 1 130 ? -5.719 8.75 3.191 1 98.88 130 PHE A O 1
ATOM 984 N N . VAL A 1 131 ? -7.211 9.57 4.688 1 98.94 131 VAL A N 1
ATOM 985 C CA . VAL A 1 131 ? -8.102 10.062 3.645 1 98.94 131 VAL A CA 1
ATOM 986 C C . VAL A 1 131 ? -7.887 11.562 3.455 1 98.94 131 VAL A C 1
ATOM 988 O O . VAL A 1 131 ? -7.914 12.328 4.422 1 98.94 131 VAL A O 1
ATOM 991 N N . SER A 1 132 ? -7.684 11.93 2.186 1 98.88 132 SER A N 1
ATOM 992 C CA . SER A 1 132 ? -7.23 13.305 1.975 1 98.88 132 SER A CA 1
ATOM 993 C C . SER A 1 132 ? -7.875 13.914 0.734 1 98.88 132 SER A C 1
ATOM 995 O O . SER A 1 132 ? -8.141 13.211 -0.243 1 98.88 132 SER A O 1
ATOM 997 N N . THR A 1 133 ? -8.164 15.172 0.733 1 98.88 133 THR A N 1
ATOM 998 C CA . THR A 1 133 ? -8.406 16.062 -0.404 1 98.88 133 THR A CA 1
ATOM 999 C C . THR A 1 133 ? -7.336 17.141 -0.474 1 98.88 133 THR A C 1
ATOM 1001 O O . THR A 1 133 ? -7.027 17.781 0.535 1 98.88 133 THR A O 1
ATOM 1004 N N . HIS A 1 134 ? -6.758 17.297 -1.627 1 98.56 134 HIS A N 1
ATOM 1005 C CA . HIS A 1 134 ? -5.75 18.328 -1.815 1 98.56 134 HIS A CA 1
ATOM 1006 C C . HIS A 1 134 ? -6.391 19.703 -1.939 1 98.56 134 HIS A C 1
ATOM 1008 O O . HIS A 1 134 ? -7.336 19.891 -2.709 1 98.56 134 HIS A O 1
ATOM 1014 N N . LYS A 1 135 ? -5.855 20.719 -1.19 1 97.94 135 LYS A N 1
ATOM 1015 C CA . LYS A 1 135 ? -6.488 22.031 -1.115 1 97.94 135 LYS A CA 1
ATOM 1016 C C . LYS A 1 135 ? -5.562 23.125 -1.651 1 97.94 135 LYS A C 1
ATOM 1018 O O . LYS A 1 135 ? -6.027 24.141 -2.166 1 97.94 135 LYS A O 1
ATOM 1023 N N . GLU A 1 136 ? -4.25 22.891 -1.472 1 97.06 136 GLU A N 1
ATOM 1024 C CA . GLU A 1 136 ? -3.27 23.906 -1.822 1 97.06 136 GLU A CA 1
ATOM 1025 C C . GLU A 1 136 ? -2.051 23.297 -2.504 1 97.06 136 GLU A C 1
ATOM 1027 O O . GLU A 1 136 ? -1.54 22.266 -2.064 1 97.06 136 GLU A O 1
ATOM 1032 N N . ASP A 1 137 ? -1.686 23.969 -3.555 1 96.44 137 ASP A N 1
ATOM 1033 C CA . ASP A 1 137 ? -0.378 23.672 -4.125 1 96.44 137 ASP A CA 1
ATOM 1034 C C . ASP A 1 137 ? 0.727 24.453 -3.422 1 96.44 137 ASP A C 1
ATOM 1036 O O . ASP A 1 137 ? 0.778 25.688 -3.512 1 96.44 137 ASP A O 1
ATOM 1040 N N . LEU A 1 138 ? 1.562 23.766 -2.732 1 96.81 138 LEU A N 1
ATOM 1041 C CA . LEU A 1 138 ? 2.674 24.375 -2.014 1 96.81 138 LEU A CA 1
ATOM 1042 C C . LEU A 1 138 ? 4.008 23.844 -2.525 1 96.81 138 LEU A C 1
ATOM 1044 O O . LEU A 1 138 ? 4.117 22.672 -2.891 1 96.81 138 LEU A O 1
ATOM 1048 N N . SER A 1 139 ? 4.992 24.719 -2.549 1 96.19 139 SER A N 1
ATOM 1049 C CA . SER A 1 139 ? 6.348 24.266 -2.838 1 96.19 139 SER A CA 1
ATOM 1050 C C . SER A 1 139 ? 6.945 23.516 -1.652 1 96.19 139 SER A C 1
ATOM 1052 O O . SER A 1 139 ? 6.484 23.672 -0.52 1 96.19 139 SER A O 1
ATOM 1054 N N . PRO A 1 140 ? 7.953 22.672 -1.935 1 95.69 140 PRO A N 1
ATOM 1055 C CA . PRO A 1 140 ? 8.648 22.031 -0.819 1 95.69 140 PRO A CA 1
ATOM 1056 C C . PRO A 1 140 ? 9.133 23.031 0.23 1 95.69 140 PRO A C 1
ATOM 1058 O O . PRO A 1 140 ? 9.062 22.75 1.43 1 95.69 140 PRO A O 1
ATOM 1061 N N . GLU A 1 141 ? 9.625 24.172 -0.208 1 96.31 141 GLU A N 1
ATOM 1062 C CA . GLU A 1 141 ? 10.109 25.203 0.715 1 96.31 141 GLU A CA 1
ATOM 1063 C C . GLU A 1 141 ? 8.992 25.734 1.602 1 96.31 141 GLU A C 1
ATOM 1065 O O . GLU A 1 141 ? 9.188 25.938 2.801 1 96.31 141 GLU A O 1
ATOM 1070 N N . GLU A 1 142 ? 7.871 25.984 1.03 1 97.19 142 GLU A N 1
ATOM 1071 C CA . GLU A 1 142 ? 6.719 26.453 1.797 1 97.19 142 GLU A CA 1
ATOM 1072 C C . GLU A 1 142 ? 6.293 25.422 2.832 1 97.19 142 GLU A C 1
ATOM 1074 O O . GLU A 1 142 ? 5.977 25.766 3.973 1 97.19 142 GLU A O 1
ATOM 1079 N N . ILE A 1 143 ? 6.281 24.172 2.455 1 97.06 143 ILE A N 1
ATOM 1080 C CA . ILE A 1 143 ? 5.895 23.094 3.361 1 97.06 143 ILE A CA 1
ATOM 1081 C C . ILE A 1 143 ? 6.875 23.016 4.527 1 97.06 143 ILE A C 1
ATOM 1083 O O . ILE A 1 143 ? 6.469 22.906 5.688 1 97.06 143 ILE A O 1
ATOM 1087 N N . ARG A 1 144 ? 8.148 23.047 4.242 1 95.25 144 ARG A N 1
ATOM 1088 C CA . ARG A 1 144 ? 9.172 23 5.281 1 95.25 144 ARG A CA 1
ATOM 1089 C C . ARG A 1 144 ? 9.047 24.172 6.238 1 95.25 144 ARG A C 1
ATOM 1091 O O . ARG A 1 144 ? 9.234 24.016 7.449 1 95.25 144 ARG A O 1
ATOM 1098 N N . ALA A 1 145 ? 8.727 25.391 5.699 1 95.62 145 ALA A N 1
ATOM 1099 C CA . ALA A 1 145 ? 8.562 26.578 6.535 1 95.62 145 ALA A CA 1
ATOM 1100 C C . ALA A 1 145 ? 7.371 26.422 7.477 1 95.62 145 ALA A C 1
ATOM 1102 O O . ALA A 1 145 ? 7.461 26.766 8.656 1 95.62 145 ALA A O 1
ATOM 1103 N N . ARG A 1 146 ? 6.289 25.906 6.938 1 96.31 146 ARG A N 1
ATOM 1104 C CA . ARG A 1 146 ? 5.105 25.688 7.766 1 96.31 146 ARG A CA 1
ATOM 1105 C C . ARG A 1 146 ? 5.355 24.609 8.82 1 96.31 146 ARG A C 1
ATOM 1107 O O . ARG A 1 146 ? 4.898 24.734 9.961 1 96.31 146 ARG A O 1
ATOM 1114 N N . ALA A 1 147 ? 6.059 23.547 8.406 1 94.44 147 ALA A N 1
ATOM 1115 C CA . ALA A 1 147 ? 6.426 22.5 9.367 1 94.44 147 ALA A CA 1
ATOM 1116 C C . ALA A 1 147 ? 7.277 23.078 10.5 1 94.44 147 ALA A C 1
ATOM 1118 O O . ALA A 1 147 ? 7.055 22.75 11.664 1 94.44 147 ALA A O 1
ATOM 1119 N N . ALA A 1 148 ? 8.258 23.891 10.133 1 92 148 ALA A N 1
ATOM 1120 C CA . ALA A 1 148 ? 9.148 24.484 11.125 1 92 148 ALA A CA 1
ATOM 1121 C C . ALA A 1 148 ? 8.359 25.328 12.125 1 92 148 ALA A C 1
ATOM 1123 O O . ALA A 1 148 ? 8.664 25.328 13.32 1 92 148 ALA A O 1
ATOM 1124 N N . LYS A 1 149 ? 7.379 26.016 11.711 1 92.19 149 LYS A N 1
ATOM 1125 C CA . LYS A 1 149 ? 6.539 26.844 12.57 1 92.19 149 LYS A CA 1
ATOM 1126 C C . LYS A 1 149 ? 5.719 25.984 13.531 1 92.19 149 LYS A C 1
ATOM 1128 O O . LYS A 1 149 ? 5.543 26.344 14.695 1 92.19 149 LYS A O 1
ATOM 1133 N N . LEU A 1 150 ? 5.301 24.875 13.062 1 89.25 150 LEU A N 1
ATOM 1134 C CA . LEU A 1 150 ? 4.41 24.016 13.844 1 89.25 150 LEU A CA 1
ATOM 1135 C C . LEU A 1 150 ? 5.199 23.156 14.82 1 89.25 150 LEU A C 1
ATOM 1137 O O . LEU A 1 150 ? 4.754 22.922 15.945 1 89.25 150 LEU A O 1
ATOM 1141 N N . PHE A 1 151 ? 6.391 22.703 14.312 1 83.94 151 PHE A N 1
ATOM 1142 C CA . PHE A 1 151 ? 7.086 21.703 15.117 1 83.94 151 PHE A CA 1
ATOM 1143 C C . PHE A 1 151 ? 8.367 22.281 15.703 1 83.94 151 PHE A C 1
ATOM 1145 O O . PHE A 1 151 ? 9 21.656 16.562 1 83.94 151 PHE A O 1
ATOM 1152 N N . GLY A 1 152 ? 9.109 23.266 15 1 76.25 152 GLY A N 1
ATOM 1153 C CA . GLY A 1 152 ? 10.398 23.844 15.375 1 76.25 152 GLY A CA 1
ATOM 1154 C C . GLY A 1 152 ? 10.312 24.781 16.562 1 76.25 152 GLY A C 1
ATOM 1155 O O . GLY A 1 152 ? 11.273 25.484 16.875 1 76.25 152 GLY A O 1
ATOM 1156 N N . GLY A 1 153 ? 9.422 24.656 17.406 1 57.09 153 GLY A N 1
ATOM 1157 C CA . GLY A 1 153 ? 9.602 25.625 18.469 1 57.09 153 GLY A CA 1
ATOM 1158 C C . GLY A 1 153 ? 11.016 26.172 18.531 1 57.09 153 GLY A C 1
ATOM 1159 O O . GLY A 1 153 ? 11.945 25.578 17.984 1 57.09 153 GLY A O 1
ATOM 1160 N N . MET B 1 1 ? -5.23 29.25 -10.398 1 61.09 1 MET B N 1
ATOM 1161 C CA . MET B 1 1 ? -6.277 28.25 -10.531 1 61.09 1 MET B CA 1
ATOM 1162 C C . MET B 1 1 ? -6.402 27.422 -9.25 1 61.09 1 MET B C 1
ATOM 1164 O O . MET B 1 1 ? -5.449 27.312 -8.477 1 61.09 1 MET B O 1
ATOM 1168 N N . ALA B 1 2 ? -7.59 27.078 -8.961 1 80.56 2 ALA B N 1
ATOM 1169 C CA . ALA B 1 2 ? -7.836 26.328 -7.73 1 80.56 2 ALA B CA 1
ATOM 1170 C C . ALA B 1 2 ? -7.145 24.969 -7.766 1 80.56 2 ALA B C 1
ATOM 1172 O O . ALA B 1 2 ? -7.082 24.328 -8.812 1 80.56 2 ALA B O 1
ATOM 1173 N N . ALA B 1 3 ? -6.414 24.562 -6.703 1 91.19 3 ALA B N 1
ATOM 1174 C CA . ALA B 1 3 ? -5.77 23.266 -6.617 1 91.19 3 ALA B CA 1
ATOM 1175 C C . ALA B 1 3 ? -6.762 22.141 -6.918 1 91.19 3 ALA B C 1
ATOM 1177 O O . ALA B 1 3 ? -7.938 22.234 -6.551 1 91.19 3 ALA B O 1
ATOM 1178 N N . LYS B 1 4 ? -6.332 21.125 -7.641 1 94.94 4 LYS B N 1
ATOM 1179 C CA . LYS B 1 4 ? -7.164 19.938 -7.879 1 94.94 4 LYS B CA 1
ATOM 1180 C C . LYS B 1 4 ? -7.273 19.094 -6.621 1 94.94 4 LYS B C 1
ATOM 1182 O O . LYS B 1 4 ? -6.277 18.844 -5.938 1 94.94 4 LYS B O 1
ATOM 1187 N N . PRO B 1 5 ? -8.422 18.625 -6.301 1 96.44 5 PRO B N 1
ATOM 1188 C CA . PRO B 1 5 ? -8.609 17.828 -5.086 1 96.44 5 PRO B CA 1
ATOM 1189 C C . PRO B 1 5 ? -7.711 16.594 -5.039 1 96.44 5 PRO B C 1
ATOM 1191 O O . PRO B 1 5 ? -7.359 16.125 -3.955 1 96.44 5 PRO B O 1
ATOM 1194 N N . ILE B 1 6 ? -7.5 16.016 -6.082 1 96.06 6 ILE B N 1
ATOM 1195 C CA . ILE B 1 6 ? -6.48 14.992 -6.258 1 96.06 6 ILE B CA 1
ATOM 1196 C C . ILE B 1 6 ? -5.32 15.547 -7.082 1 96.06 6 ILE B C 1
ATOM 1198 O O . ILE B 1 6 ? -5.504 15.938 -8.242 1 96.06 6 ILE B O 1
ATOM 1202 N N . PRO B 1 7 ? -4.172 15.633 -6.508 1 94.56 7 PRO B N 1
ATOM 1203 C CA . PRO B 1 7 ? -3.064 16.266 -7.219 1 94.56 7 PRO B CA 1
ATOM 1204 C C . PRO B 1 7 ? -2.754 15.594 -8.555 1 94.56 7 PRO B C 1
ATOM 1206 O O . PRO B 1 7 ? -2.898 14.375 -8.68 1 94.56 7 PRO B O 1
ATOM 1209 N N . GLU B 1 8 ? -2.305 16.422 -9.477 1 90.31 8 GLU B N 1
ATOM 1210 C CA . GLU B 1 8 ? -1.879 15.867 -10.758 1 90.31 8 GLU B CA 1
ATOM 1211 C C . GLU B 1 8 ? -0.746 14.859 -10.578 1 90.31 8 GLU B C 1
ATOM 1213 O O . GLU B 1 8 ? 0.206 15.117 -9.836 1 90.31 8 GLU B O 1
ATOM 1218 N N . GLY B 1 9 ? -0.881 13.711 -11.188 1 91.06 9 GLY B N 1
ATOM 1219 C CA . GLY B 1 9 ? 0.168 12.703 -11.125 1 91.06 9 GLY B CA 1
ATOM 1220 C C . GLY B 1 9 ? 0.047 11.789 -9.922 1 91.06 9 GLY B C 1
ATOM 1221 O O . GLY B 1 9 ? 0.75 10.781 -9.828 1 91.06 9 GLY B O 1
ATOM 1222 N N . ALA B 1 10 ? -0.781 12.188 -8.984 1 95.38 10 ALA B N 1
ATOM 1223 C CA . ALA B 1 10 ? -0.982 11.328 -7.82 1 95.38 10 ALA B CA 1
ATOM 1224 C C . ALA B 1 10 ? -1.927 10.172 -8.148 1 95.38 10 ALA B C 1
ATOM 1226 O O . ALA B 1 10 ? -2.9 10.352 -8.883 1 95.38 10 ALA B O 1
ATOM 1227 N N . HIS B 1 11 ? -1.64 9.07 -7.633 1 98.06 11 HIS B N 1
ATOM 1228 C CA . HIS B 1 11 ? -2.596 7.969 -7.664 1 98.06 11 HIS B CA 1
ATOM 1229 C C . HIS B 1 11 ? -3.613 8.086 -6.535 1 98.06 11 HIS B C 1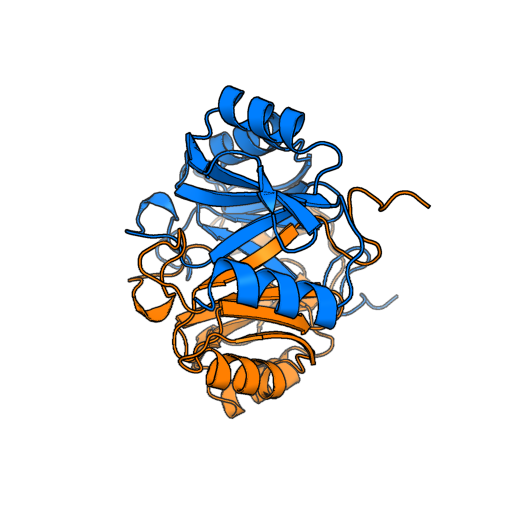
ATOM 1231 O O . HIS B 1 11 ? -3.375 8.797 -5.551 1 98.06 11 HIS B O 1
ATOM 1237 N N . SER B 1 12 ? -4.719 7.406 -6.664 1 98.56 12 SER B N 1
ATOM 1238 C CA . SER B 1 12 ? -5.738 7.402 -5.617 1 98.56 12 SER B CA 1
ATOM 1239 C C . SER B 1 12 ? -5.191 6.816 -4.32 1 98.56 12 SER B C 1
ATOM 1241 O O . SER B 1 12 ? -5.445 7.348 -3.236 1 98.56 12 SER B O 1
ATOM 1243 N N . ILE B 1 13 ? -4.434 5.73 -4.402 1 98.88 13 ILE B N 1
ATOM 1244 C CA . ILE B 1 13 ? -3.914 5.082 -3.201 1 98.88 13 ILE B CA 1
ATOM 1245 C C . ILE B 1 13 ? -2.389 5.055 -3.246 1 98.88 13 ILE B C 1
ATOM 1247 O O . ILE B 1 13 ? -1.797 4.688 -4.266 1 98.88 13 ILE B O 1
ATOM 1251 N N . THR B 1 14 ? -1.794 5.461 -2.203 1 98.88 14 THR B N 1
ATOM 1252 C CA . THR B 1 14 ? -0.354 5.391 -1.976 1 98.88 14 THR B CA 1
ATOM 1253 C C . THR B 1 14 ? -0.05 4.715 -0.642 1 98.88 14 THR B C 1
ATOM 1255 O O . THR B 1 14 ? -0.563 5.125 0.4 1 98.88 14 THR B O 1
ATOM 1258 N N . PRO B 1 15 ? 0.738 3.646 -0.671 1 98.94 15 PRO B N 1
ATOM 1259 C CA . PRO B 1 15 ? 1.134 3.062 0.613 1 98.94 15 PRO B CA 1
ATOM 1260 C C . PRO B 1 15 ? 1.981 4.012 1.456 1 98.94 15 PRO B C 1
ATOM 1262 O O . PRO B 1 15 ? 2.807 4.754 0.917 1 98.94 15 PRO B O 1
ATOM 1265 N N . TYR B 1 16 ? 1.739 4 2.754 1 98.88 16 TYR B N 1
ATOM 1266 C CA . TYR B 1 16 ? 2.451 4.805 3.738 1 98.88 16 TYR B CA 1
ATOM 1267 C C . TYR B 1 16 ? 3.1 3.926 4.801 1 98.88 16 TYR B C 1
ATOM 1269 O O . TYR B 1 16 ? 2.408 3.326 5.625 1 98.88 16 TYR B O 1
ATOM 1277 N N . LEU B 1 17 ? 4.402 3.896 4.816 1 98.88 17 LEU B N 1
ATOM 1278 C CA . LEU B 1 17 ? 5.152 2.939 5.625 1 98.88 17 LEU B CA 1
ATOM 1279 C C . LEU B 1 17 ? 5.711 3.604 6.879 1 98.88 17 LEU B C 1
ATOM 1281 O O . LEU B 1 17 ? 6.312 4.676 6.801 1 98.88 17 LEU B O 1
ATOM 1285 N N . GLY B 1 18 ? 5.473 3.021 8.047 1 98.69 18 GLY B N 1
ATOM 1286 C CA . GLY B 1 18 ? 6.242 3.33 9.234 1 98.69 18 GLY B CA 1
ATOM 1287 C C . GLY B 1 18 ? 7.535 2.539 9.336 1 98.69 18 GLY B C 1
ATOM 1288 O O . GLY B 1 18 ? 7.508 1.312 9.461 1 98.69 18 GLY B O 1
ATOM 1289 N N . ILE B 1 19 ? 8.664 3.172 9.344 1 98.44 19 ILE B N 1
ATOM 1290 C CA . ILE B 1 19 ? 9.953 2.488 9.289 1 98.44 19 ILE B CA 1
ATOM 1291 C C . ILE B 1 19 ? 10.953 3.199 10.203 1 98.44 19 ILE B C 1
ATOM 1293 O O . ILE B 1 19 ? 11.047 4.43 10.188 1 98.44 19 ILE B O 1
ATOM 1297 N N . LYS B 1 20 ? 11.641 2.449 11 1 97 20 LYS B N 1
ATOM 1298 C CA . LYS B 1 20 ? 12.805 2.998 11.695 1 97 20 LYS B CA 1
ATOM 1299 C C . LYS B 1 20 ? 14.016 3.057 10.773 1 97 20 LYS B C 1
ATOM 1301 O O . LYS B 1 20 ? 14.156 2.227 9.867 1 97 20 LYS B O 1
ATOM 1306 N N . ASN B 1 21 ? 14.938 4.07 11.008 1 96.94 21 ASN B N 1
ATOM 1307 C CA . ASN B 1 21 ? 16.125 4.262 10.172 1 96.94 21 ASN B CA 1
ATOM 1308 C C . ASN B 1 21 ? 15.742 4.5 8.711 1 96.94 21 ASN B C 1
ATOM 1310 O O . AS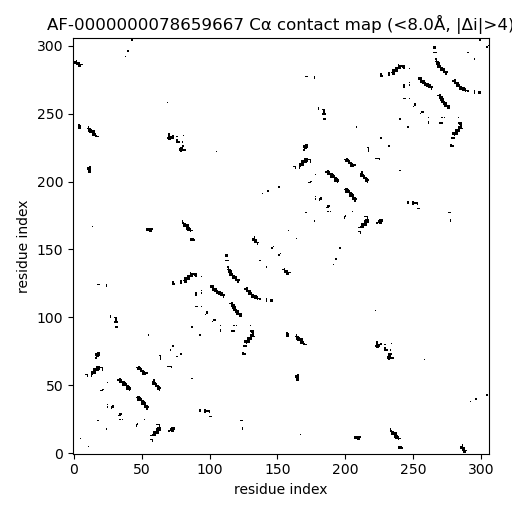N B 1 21 ? 16.25 3.822 7.816 1 96.94 21 ASN B O 1
ATOM 1314 N N . ALA B 1 22 ? 14.914 5.48 8.508 1 98.06 22 ALA B N 1
ATOM 1315 C CA . ALA B 1 22 ? 14.312 5.75 7.203 1 98.06 22 ALA B CA 1
ATOM 1316 C C . ALA B 1 22 ? 15.375 6.156 6.188 1 98.06 22 ALA B C 1
ATOM 1318 O O . ALA B 1 22 ? 15.242 5.883 4.992 1 98.06 22 ALA B O 1
ATOM 1319 N N . HIS B 1 23 ? 16.484 6.773 6.621 1 98.31 23 HIS B N 1
ATOM 1320 C CA . HIS B 1 23 ? 17.562 7.109 5.711 1 98.31 23 HIS B CA 1
ATOM 1321 C C . HIS B 1 23 ? 18.125 5.859 5.031 1 98.31 23 HIS B C 1
ATOM 1323 O O . HIS B 1 23 ? 18.297 5.84 3.812 1 98.31 23 HIS B O 1
ATOM 1329 N N . GLN B 1 24 ? 18.375 4.879 5.809 1 98.5 24 GLN B N 1
ATOM 1330 C CA . GLN B 1 24 ? 18.891 3.623 5.277 1 98.5 24 GLN B CA 1
ATOM 1331 C C . GLN B 1 24 ? 17.844 2.936 4.391 1 98.5 24 GLN B C 1
ATOM 1333 O O . GLN B 1 24 ? 18.203 2.293 3.4 1 98.5 24 GLN B O 1
ATOM 1338 N N . ALA B 1 25 ? 16.594 3.061 4.793 1 98.81 25 ALA B N 1
ATOM 1339 C CA . ALA B 1 25 ? 15.531 2.482 3.977 1 98.81 25 ALA B CA 1
ATOM 1340 C C . ALA B 1 25 ? 15.5 3.117 2.59 1 98.81 25 ALA B C 1
ATOM 1342 O O . ALA B 1 25 ? 15.367 2.418 1.583 1 98.81 25 ALA B O 1
ATOM 1343 N N . ILE B 1 26 ? 15.578 4.434 2.559 1 98.75 26 ILE B N 1
ATOM 1344 C CA . ILE B 1 26 ? 15.578 5.152 1.288 1 98.75 26 ILE B CA 1
ATOM 1345 C C . ILE B 1 26 ? 16.75 4.684 0.43 1 98.75 26 ILE B C 1
ATOM 1347 O O . ILE B 1 26 ? 16.594 4.414 -0.763 1 98.75 26 ILE B O 1
ATOM 1351 N N . ASP B 1 27 ? 17.938 4.539 1.029 1 98.88 27 ASP B N 1
ATOM 1352 C CA . ASP B 1 27 ? 19.109 4.039 0.309 1 98.88 27 ASP B CA 1
ATOM 1353 C C . ASP B 1 27 ? 18.859 2.639 -0.245 1 98.88 27 ASP B C 1
ATOM 1355 O O . ASP B 1 27 ? 19.203 2.342 -1.387 1 98.88 27 ASP B O 1
ATOM 1359 N N . PHE B 1 28 ? 18.297 1.831 0.561 1 98.94 28 PHE B N 1
ATOM 1360 C CA . PHE B 1 28 ? 17.969 0.482 0.114 1 98.94 28 PHE B CA 1
ATOM 1361 C C . PHE B 1 28 ? 17 0.522 -1.073 1 98.94 28 PHE B C 1
ATOM 1363 O O . PHE B 1 28 ? 17.219 -0.173 -2.068 1 98.94 28 PHE B O 1
ATOM 1370 N N . TYR B 1 29 ? 15.859 1.275 -1.002 1 98.94 29 TYR B N 1
ATOM 1371 C CA . TYR B 1 29 ? 14.852 1.312 -2.055 1 98.94 29 TYR B CA 1
ATOM 1372 C C . TYR B 1 29 ? 15.438 1.855 -3.352 1 98.94 29 TYR B C 1
ATOM 1374 O O . TYR B 1 29 ? 15.039 1.438 -4.441 1 98.94 29 TYR B O 1
ATOM 1382 N N . LYS B 1 30 ? 16.359 2.812 -3.242 1 98.88 30 LYS B N 1
ATOM 1383 C CA . LYS B 1 30 ? 17.078 3.271 -4.426 1 98.88 30 LYS B CA 1
ATOM 1384 C C . LYS B 1 30 ? 17.875 2.137 -5.055 1 98.88 30 LYS B C 1
ATOM 1386 O O . LYS B 1 30 ? 17.781 1.886 -6.258 1 98.88 30 LYS B O 1
ATOM 1391 N N . ALA B 1 31 ? 18.609 1.462 -4.242 1 98.88 31 ALA B N 1
ATOM 1392 C CA . ALA B 1 31 ? 19.5 0.412 -4.723 1 98.88 31 ALA B CA 1
ATOM 1393 C C . ALA B 1 31 ? 18.703 -0.785 -5.242 1 98.88 31 ALA B C 1
ATOM 1395 O O . ALA B 1 31 ? 19.031 -1.337 -6.301 1 98.88 31 ALA B O 1
ATOM 1396 N N . ALA B 1 32 ? 17.734 -1.186 -4.559 1 98.88 32 ALA B N 1
ATOM 1397 C CA . ALA B 1 32 ? 17.016 -2.43 -4.832 1 98.88 32 ALA B CA 1
ATOM 1398 C C . ALA B 1 32 ? 16.016 -2.248 -5.969 1 98.88 32 ALA B C 1
ATOM 1400 O O . ALA B 1 32 ? 15.891 -3.115 -6.836 1 98.88 32 ALA B O 1
ATOM 1401 N N . PHE B 1 33 ? 15.305 -1.056 -5.922 1 98.81 33 PHE B N 1
ATOM 1402 C CA . PHE B 1 33 ? 14.133 -0.964 -6.785 1 98.81 33 PHE B CA 1
ATOM 1403 C C . PHE B 1 33 ? 14.211 0.273 -7.672 1 98.81 33 PHE B C 1
ATOM 1405 O O . PHE B 1 33 ? 13.266 0.592 -8.391 1 98.81 33 PHE B O 1
ATOM 1412 N N . GLY B 1 34 ? 15.289 1.007 -7.609 1 98.62 34 GLY B N 1
ATOM 1413 C CA . GLY B 1 34 ? 15.453 2.201 -8.422 1 98.62 34 GLY B CA 1
ATOM 1414 C C . GLY B 1 34 ? 14.578 3.355 -7.969 1 98.62 34 GLY B C 1
ATOM 1415 O O . GLY B 1 34 ? 14.141 4.172 -8.781 1 98.62 34 GLY B O 1
ATOM 1416 N N . ALA B 1 35 ? 14.312 3.404 -6.727 1 98.88 35 ALA B N 1
ATOM 1417 C CA . ALA B 1 35 ? 13.477 4.465 -6.176 1 98.88 35 ALA B CA 1
ATOM 1418 C C . ALA B 1 35 ? 14.109 5.836 -6.391 1 98.88 35 ALA B C 1
ATOM 1420 O O . ALA B 1 35 ? 15.336 5.973 -6.316 1 98.88 35 ALA B O 1
ATOM 1421 N N . VAL B 1 36 ? 13.273 6.801 -6.656 1 98.75 36 VAL B N 1
ATOM 1422 C CA . VAL B 1 36 ? 13.672 8.203 -6.742 1 98.75 36 VAL B CA 1
ATOM 1423 C C . VAL B 1 36 ? 13.031 8.992 -5.602 1 98.75 36 VAL B C 1
ATOM 1425 O O . VAL B 1 36 ? 11.812 8.961 -5.422 1 98.75 36 VAL B O 1
ATOM 1428 N N . GLU B 1 37 ? 13.844 9.68 -4.859 1 98.38 37 GLU B N 1
ATOM 1429 C CA . GLU B 1 37 ? 13.328 10.508 -3.777 1 98.38 37 GLU B CA 1
ATOM 1430 C C . GLU B 1 37 ? 12.727 11.805 -4.312 1 98.38 37 GLU B C 1
ATOM 1432 O O . GLU B 1 37 ? 13.398 12.578 -4.996 1 98.38 37 GLU B O 1
ATOM 1437 N N . MET B 1 38 ? 11.477 12.055 -3.904 1 97.38 38 MET B N 1
ATOM 1438 C CA . MET B 1 38 ? 10.758 13.211 -4.441 1 97.38 38 MET B CA 1
ATOM 1439 C C . MET B 1 38 ? 10.664 14.328 -3.404 1 97.38 38 MET B C 1
ATOM 1441 O O . MET B 1 38 ? 10.57 15.5 -3.758 1 97.38 38 MET B O 1
ATOM 1445 N N . PHE B 1 39 ? 10.633 13.969 -2.213 1 97.19 39 PHE B N 1
ATOM 1446 C CA . PHE B 1 39 ? 10.391 14.914 -1.127 1 97.19 39 PHE B CA 1
ATOM 1447 C C . PHE B 1 39 ? 10.828 14.32 0.209 1 97.19 39 PHE B C 1
ATOM 1449 O O . PHE B 1 39 ? 10.703 13.117 0.428 1 97.19 39 PHE B O 1
ATOM 1456 N N . ARG B 1 40 ? 11.336 15.117 1.115 1 96.88 40 ARG B N 1
ATOM 1457 C CA . ARG B 1 40 ? 11.711 14.711 2.465 1 96.88 40 ARG B CA 1
ATOM 1458 C C . ARG B 1 40 ? 11.523 15.852 3.455 1 96.88 40 ARG B C 1
ATOM 1460 O O . ARG B 1 40 ? 11.844 17 3.148 1 96.88 40 ARG B O 1
ATOM 1467 N N . LEU B 1 41 ? 10.938 15.523 4.496 1 96.06 41 LEU B N 1
ATOM 1468 C CA . LEU B 1 41 ? 10.852 16.391 5.664 1 96.06 41 LEU B CA 1
ATOM 1469 C C . LEU B 1 41 ? 11.594 15.789 6.848 1 96.06 41 LEU B C 1
ATOM 1471 O O . LEU B 1 41 ? 11.203 14.742 7.367 1 96.06 41 LEU B O 1
ATOM 1475 N N . GLU B 1 42 ? 12.602 16.422 7.273 1 93.06 42 GLU B N 1
ATOM 1476 C CA . GLU B 1 42 ? 13.398 15.961 8.406 1 93.06 42 GLU B CA 1
ATOM 1477 C C . GLU B 1 42 ? 13.148 16.828 9.641 1 93.06 42 GLU B C 1
ATOM 1479 O O . GLU B 1 42 ? 12.992 18.047 9.531 1 93.06 42 GLU B O 1
ATOM 1484 N N . GLY B 1 43 ? 13.055 16.109 10.75 1 86.25 43 GLY B N 1
ATOM 1485 C CA . GLY B 1 43 ? 12.969 16.859 11.992 1 86.25 43 GLY B CA 1
ATOM 1486 C C . GLY B 1 43 ? 14.305 17.375 12.469 1 86.25 43 GLY B C 1
ATOM 1487 O O . GLY B 1 43 ? 15.336 17.109 11.852 1 86.25 43 GLY B O 1
ATOM 1488 N N . PRO B 1 44 ? 14.195 18.156 13.531 1 83.56 44 PRO B N 1
ATOM 1489 C CA . PRO B 1 44 ? 15.422 18.75 14.07 1 83.56 44 PRO B CA 1
ATOM 1490 C C . PRO B 1 44 ? 16.406 17.688 14.562 1 83.56 44 PRO B C 1
ATOM 1492 O O . PRO B 1 44 ? 17.625 17.938 14.609 1 83.56 44 PRO B O 1
ATOM 1495 N N . ASP B 1 45 ? 15.938 16.547 14.898 1 86.75 45 ASP B N 1
ATOM 1496 C CA . ASP B 1 45 ? 16.797 15.492 15.422 1 86.75 45 ASP B CA 1
ATOM 1497 C C . ASP B 1 45 ? 17.344 14.625 14.289 1 86.75 45 ASP B C 1
ATOM 1499 O O . ASP B 1 45 ? 18.047 13.641 14.539 1 86.75 45 ASP B O 1
ATOM 1503 N N . GLY B 1 46 ? 17.016 14.977 13.125 1 89.19 46 GLY B N 1
ATOM 1504 C CA . GLY B 1 46 ? 17.562 14.258 11.977 1 89.19 46 GLY B CA 1
ATOM 1505 C C . GLY B 1 46 ? 16.672 13.117 11.516 1 89.19 46 GLY B C 1
ATOM 1506 O O . GLY B 1 46 ? 16.906 12.523 10.461 1 89.19 46 GLY B O 1
ATOM 1507 N N . ARG B 1 47 ? 15.695 12.859 12.312 1 93.19 47 ARG B N 1
ATOM 1508 C CA . ARG B 1 47 ? 14.773 11.805 11.914 1 93.19 47 ARG B CA 1
ATOM 1509 C C . ARG B 1 47 ? 13.898 12.25 10.75 1 93.19 47 ARG B C 1
ATOM 1511 O O . ARG B 1 47 ? 13.586 13.438 10.617 1 93.19 47 ARG B O 1
ATOM 1518 N N . ILE B 1 48 ? 13.531 11.328 9.938 1 96.56 48 ILE B N 1
ATOM 1519 C CA . ILE B 1 48 ? 12.656 11.633 8.812 1 96.56 48 ILE B CA 1
ATOM 1520 C C . ILE B 1 48 ? 11.203 11.594 9.266 1 96.56 48 ILE B C 1
ATOM 1522 O O . ILE B 1 48 ? 10.656 10.523 9.539 1 96.56 48 ILE B O 1
ATOM 1526 N N . GLY B 1 49 ? 10.633 12.766 9.281 1 95.5 49 GLY B N 1
ATOM 1527 C CA . GLY B 1 49 ? 9.219 12.859 9.609 1 95.5 49 GLY B CA 1
ATOM 1528 C C . GLY B 1 49 ? 8.312 12.422 8.477 1 95.5 49 GLY B C 1
ATOM 1529 O O . GLY B 1 49 ? 7.188 11.984 8.703 1 95.5 49 GLY B O 1
ATOM 1530 N N . HIS B 1 50 ? 8.797 12.633 7.285 1 97.38 50 HIS B N 1
ATOM 1531 C CA . HIS B 1 50 ? 8.047 12.258 6.094 1 97.38 50 HIS B CA 1
ATOM 1532 C C . HIS B 1 50 ? 8.953 12.203 4.871 1 97.38 50 HIS B C 1
ATOM 1534 O O . HIS B 1 50 ? 9.836 13.047 4.707 1 97.38 50 HIS B O 1
ATOM 1540 N N . ALA B 1 51 ? 8.734 11.227 4.027 1 98.5 51 ALA B N 1
ATOM 1541 C CA . ALA B 1 51 ? 9.414 11.148 2.74 1 98.5 51 ALA B CA 1
ATOM 1542 C C . ALA B 1 51 ? 8.516 10.531 1.675 1 98.5 51 ALA B C 1
ATOM 1544 O O . ALA B 1 51 ? 7.621 9.742 1.991 1 98.5 51 ALA B O 1
ATOM 1545 N N . GLU B 1 52 ? 8.742 10.898 0.49 1 98.44 52 GLU B N 1
ATOM 1546 C CA . GLU B 1 52 ? 8.055 10.359 -0.678 1 98.44 52 GLU B CA 1
ATOM 1547 C C . GLU B 1 52 ? 9.039 9.867 -1.728 1 98.44 52 GLU B C 1
ATOM 1549 O O . GLU B 1 52 ? 9.969 10.594 -2.107 1 98.44 52 GLU B O 1
ATOM 1554 N N . LEU B 1 53 ? 8.836 8.664 -2.152 1 98.81 53 LEU B N 1
ATOM 1555 C CA . LEU B 1 53 ? 9.641 8.039 -3.195 1 98.81 53 LEU B CA 1
ATOM 1556 C C . LEU B 1 53 ? 8.773 7.609 -4.371 1 98.81 53 LEU B C 1
ATOM 1558 O O . LEU B 1 53 ? 7.598 7.293 -4.195 1 98.81 53 LEU B O 1
ATOM 1562 N N . LYS B 1 54 ? 9.398 7.602 -5.5 1 98.69 54 LYS B N 1
ATOM 1563 C CA . LYS B 1 54 ? 8.766 7.047 -6.695 1 98.69 54 LYS B CA 1
ATOM 1564 C C . LYS B 1 54 ? 9.469 5.77 -7.148 1 98.69 54 LYS B C 1
ATOM 1566 O O . LYS B 1 54 ? 10.703 5.73 -7.234 1 98.69 54 LYS B O 1
ATOM 1571 N N . ILE B 1 55 ? 8.773 4.742 -7.359 1 98.62 55 ILE B N 1
ATOM 1572 C CA . ILE B 1 55 ? 9.219 3.486 -7.957 1 98.62 55 ILE B CA 1
ATOM 1573 C C . ILE B 1 55 ? 8.344 3.146 -9.164 1 98.62 55 ILE B C 1
ATOM 1575 O O . ILE B 1 55 ? 7.145 2.904 -9.016 1 98.62 55 ILE B O 1
ATOM 1579 N N . GLY B 1 56 ? 8.93 3.047 -10.359 1 97.75 56 GLY B N 1
ATOM 1580 C CA . GLY B 1 56 ? 8.094 3.006 -11.547 1 97.75 56 GLY B CA 1
ATOM 1581 C C . GLY B 1 56 ? 7.137 4.18 -11.648 1 97.75 56 GLY B C 1
ATOM 1582 O O . GLY B 1 56 ? 7.559 5.336 -11.562 1 97.75 56 GLY B O 1
ATOM 1583 N N . ASP B 1 57 ? 5.914 3.953 -11.766 1 97.81 57 ASP B N 1
ATOM 1584 C CA . ASP B 1 57 ? 4.957 5.051 -11.883 1 97.81 57 ASP B CA 1
ATOM 1585 C C . ASP B 1 57 ? 4.219 5.273 -10.562 1 97.81 57 ASP B C 1
ATOM 1587 O O . ASP B 1 57 ? 3.234 6.012 -10.516 1 97.81 57 ASP B O 1
ATOM 1591 N N . SER B 1 58 ? 4.617 4.566 -9.555 1 98.62 58 SER B N 1
ATOM 1592 C CA . SER B 1 58 ? 3.912 4.652 -8.281 1 98.62 58 SER B CA 1
ATOM 1593 C C . SER B 1 58 ? 4.754 5.375 -7.234 1 98.62 58 SER B C 1
ATOM 1595 O O . SER B 1 58 ? 5.98 5.383 -7.316 1 98.62 58 SER B O 1
ATOM 1597 N N . SER B 1 59 ? 4.066 5.918 -6.25 1 98.56 59 SER B N 1
ATOM 1598 C CA . SER B 1 59 ? 4.707 6.523 -5.09 1 98.56 59 SER B CA 1
ATOM 1599 C C . SER B 1 59 ? 4.551 5.648 -3.852 1 98.56 59 SER B C 1
ATOM 1601 O O . SER B 1 59 ? 3.568 4.914 -3.725 1 98.56 59 SER B O 1
ATOM 1603 N N . ILE B 1 60 ? 5.52 5.719 -3.018 1 98.81 60 ILE B N 1
ATOM 1604 C CA . ILE B 1 60 ? 5.375 5.297 -1.628 1 98.81 60 ILE B CA 1
ATOM 1605 C C . ILE B 1 60 ? 5.785 6.438 -0.698 1 98.81 60 ILE B C 1
ATOM 1607 O O . ILE B 1 60 ? 6.633 7.258 -1.048 1 98.81 60 ILE B O 1
ATOM 1611 N N . MET B 1 61 ? 5.117 6.453 0.436 1 98.75 61 MET B N 1
ATOM 1612 C CA . MET B 1 61 ? 5.457 7.383 1.509 1 98.75 61 MET B CA 1
ATOM 1613 C C . MET B 1 61 ? 6.023 6.637 2.713 1 98.75 61 MET B C 1
ATOM 1615 O O . MET B 1 61 ? 5.695 5.473 2.939 1 98.75 61 MET B O 1
ATOM 1619 N N . LEU B 1 62 ? 6.898 7.266 3.439 1 98.44 62 LEU B N 1
ATOM 1620 C CA . LEU B 1 62 ? 7.398 6.641 4.656 1 98.44 62 LEU B CA 1
ATOM 1621 C C . LEU B 1 62 ? 7.711 7.688 5.719 1 98.44 62 LEU B C 1
ATOM 1623 O O . LEU B 1 62 ? 7.918 8.859 5.398 1 98.44 62 LEU B O 1
ATOM 1627 N N . ALA B 1 63 ? 7.691 7.285 6.906 1 97.56 63 ALA B N 1
ATOM 1628 C CA . ALA B 1 63 ? 7.996 8.117 8.07 1 97.56 63 ALA B CA 1
ATOM 1629 C C . ALA B 1 63 ? 8.578 7.281 9.203 1 97.56 63 ALA B C 1
ATOM 1631 O O . ALA B 1 63 ? 8.281 6.09 9.32 1 97.56 63 ALA B O 1
ATOM 1632 N N . GLU B 1 64 ? 9.375 7.875 9.961 1 97.81 64 GLU B N 1
ATOM 1633 C CA . GLU B 1 64 ? 9.773 7.293 11.234 1 97.81 64 GLU B CA 1
ATOM 1634 C C . GLU B 1 64 ? 8.742 7.59 12.32 1 97.81 64 GLU B C 1
ATOM 1636 O O . GLU B 1 64 ? 8.57 8.742 12.727 1 97.81 64 GLU B O 1
ATOM 1641 N N . PRO B 1 65 ? 8.133 6.508 12.82 1 94.69 65 PRO B N 1
ATOM 1642 C CA . PRO B 1 65 ? 7.051 6.746 13.773 1 94.69 65 PRO B CA 1
ATOM 1643 C C . PRO B 1 65 ? 7.531 7.434 15.047 1 94.69 65 PRO B C 1
ATOM 1645 O O . PRO B 1 65 ? 8.656 7.195 15.5 1 94.69 65 PRO B O 1
ATOM 1648 N N . CYS B 1 66 ? 6.648 8.273 15.523 1 88.19 66 CYS B N 1
ATOM 1649 C CA . CYS B 1 66 ? 6.824 8.898 16.828 1 88.19 66 CYS B CA 1
ATOM 1650 C C . CYS B 1 66 ? 5.664 8.562 17.75 1 88.19 66 CYS B C 1
ATOM 1652 O O . CYS B 1 66 ? 4.758 7.816 17.375 1 88.19 66 CYS B O 1
ATOM 1654 N N . ASP B 1 67 ? 5.711 9.016 18.953 1 82.25 67 ASP B N 1
ATOM 1655 C CA . ASP B 1 67 ? 4.719 8.664 19.953 1 82.25 67 ASP B CA 1
ATOM 1656 C C . ASP B 1 67 ? 3.32 9.102 19.531 1 82.25 67 ASP B C 1
ATOM 1658 O O . ASP B 1 67 ? 2.324 8.484 19.922 1 82.25 67 ASP B O 1
ATOM 1662 N N . GLN B 1 68 ? 3.246 10.023 18.688 1 77.94 68 GLN B N 1
ATOM 1663 C CA . GLN B 1 68 ? 1.96 10.586 18.281 1 77.94 68 GLN B CA 1
ATOM 1664 C C . GLN B 1 68 ? 1.477 9.969 16.969 1 77.94 68 GLN B C 1
ATOM 1666 O O . GLN B 1 68 ? 0.339 10.195 16.562 1 77.94 68 GLN B O 1
ATOM 1671 N N . ALA B 1 69 ? 2.244 9.148 16.484 1 83.69 69 ALA B N 1
ATOM 1672 C CA . ALA B 1 69 ? 1.934 8.633 15.148 1 83.69 69 ALA B CA 1
ATOM 1673 C C . ALA B 1 69 ? 0.929 7.484 15.234 1 83.69 69 ALA B C 1
ATOM 1675 O O . ALA B 1 69 ? 0.912 6.734 16.203 1 83.69 69 ALA B O 1
ATOM 1676 N N . SER B 1 70 ? 0.174 7.348 14.219 1 93.88 70 SER B N 1
ATOM 1677 C CA . SER B 1 70 ? -0.775 6.242 14.125 1 93.88 70 SER B CA 1
ATOM 1678 C C . SER B 1 70 ? -0.111 4.992 13.555 1 93.88 70 SER B C 1
ATOM 1680 O O . SER B 1 70 ? -0.626 3.885 13.711 1 93.88 70 SER B O 1
ATOM 1682 N N . LEU B 1 71 ? 1.015 5.164 12.953 1 97.44 71 LEU B N 1
ATOM 1683 C CA . LEU B 1 71 ? 1.789 4.043 12.43 1 97.44 71 LEU B CA 1
ATOM 1684 C C . LEU B 1 71 ? 2.838 3.588 13.438 1 97.44 71 LEU B C 1
ATOM 1686 O O . LEU B 1 71 ? 3.396 4.41 14.172 1 97.44 71 LEU B O 1
ATOM 1690 N N . VAL B 1 72 ? 3.07 2.316 13.438 1 97.81 72 VAL B N 1
ATOM 1691 C CA . VAL B 1 72 ? 4.234 1.766 14.117 1 97.81 72 VAL B CA 1
ATOM 1692 C C . VAL B 1 72 ? 5.266 1.306 13.086 1 97.81 72 VAL B C 1
ATOM 1694 O O . VAL B 1 72 ? 4.988 1.283 11.891 1 97.81 72 VAL B O 1
ATOM 1697 N N . SER B 1 73 ? 6.441 0.979 13.586 1 98.06 73 SER B N 1
ATOM 1698 C CA . SER B 1 73 ? 7.48 0.523 12.664 1 98.06 73 SER B CA 1
ATOM 1699 C C . SER B 1 73 ? 7.234 -0.915 12.219 1 98.06 73 SER B C 1
ATOM 1701 O O . SER B 1 73 ? 6.812 -1.753 13.023 1 98.06 73 SER B O 1
ATOM 1703 N N . SER B 1 74 ? 7.5 -1.158 10.961 1 98.25 74 SER B N 1
ATOM 1704 C CA . SER B 1 74 ? 7.422 -2.525 10.453 1 98.25 74 SER B CA 1
ATOM 1705 C C . SER B 1 74 ? 8.328 -3.459 11.25 1 98.25 74 SER B C 1
ATOM 1707 O O . SER B 1 74 ? 8.016 -4.637 11.438 1 98.25 74 SER B O 1
ATOM 1709 N N . GLN B 1 75 ? 9.367 -2.961 11.812 1 97.75 75 GLN B N 1
ATOM 1710 C CA . GLN B 1 75 ? 10.367 -3.738 12.539 1 97.75 75 GLN B CA 1
ATOM 1711 C C . GLN B 1 75 ? 9.812 -4.227 13.875 1 97.75 75 GLN B C 1
ATOM 1713 O O . GLN B 1 75 ? 10.344 -5.168 14.469 1 97.75 75 GLN B O 1
ATOM 1718 N N . SER B 1 76 ? 8.82 -3.6 14.359 1 96.25 76 SER B N 1
ATOM 1719 C CA . SER B 1 76 ? 8.258 -3.943 15.664 1 96.25 76 SER B CA 1
ATOM 1720 C C . SER B 1 76 ? 7.117 -4.941 15.531 1 96.25 76 SER B C 1
ATOM 1722 O O . SER B 1 76 ? 6.574 -5.406 16.531 1 96.25 76 SER B O 1
ATOM 1724 N N . GLN B 1 77 ? 6.73 -5.266 14.328 1 97.12 77 GLN B N 1
ATOM 1725 C CA . GLN B 1 77 ? 5.57 -6.125 14.086 1 97.12 77 GLN B CA 1
ATOM 1726 C C . GLN B 1 77 ? 5.977 -7.594 14.023 1 97.12 77 GLN B C 1
ATOM 1728 O O . GLN B 1 77 ? 7.023 -7.93 13.469 1 97.12 77 GLN B O 1
ATOM 1733 N N . PRO B 1 78 ? 5.133 -8.508 14.57 1 96.69 78 PRO B N 1
ATOM 1734 C CA . PRO B 1 78 ? 5.445 -9.938 14.508 1 96.69 78 PRO B CA 1
ATOM 1735 C C . PRO B 1 78 ? 5.254 -10.523 13.109 1 96.69 78 PRO B C 1
ATOM 1737 O O . PRO B 1 78 ? 5.805 -11.586 12.805 1 96.69 78 PRO B O 1
ATOM 1740 N N . GLY B 1 79 ? 4.418 -9.945 12.289 1 97.31 79 GLY B N 1
ATOM 1741 C CA . GLY B 1 79 ? 4.141 -10.359 10.922 1 97.31 79 GLY B CA 1
ATOM 1742 C C . GLY B 1 79 ? 3.873 -9.195 9.992 1 97.31 79 GLY B C 1
ATOM 1743 O O . GLY B 1 79 ? 4.094 -8.039 10.352 1 97.31 79 GLY B O 1
ATOM 1744 N N . VAL B 1 80 ? 3.559 -9.516 8.773 1 98.19 80 VAL B N 1
ATOM 1745 C CA . VAL B 1 80 ? 3.254 -8.5 7.773 1 98.19 80 VAL B CA 1
ATOM 1746 C C . VAL B 1 80 ? 1.806 -8.648 7.312 1 98.19 80 VAL B C 1
ATOM 1748 O O . VAL B 1 80 ? 1.411 -9.711 6.812 1 98.19 80 VAL B O 1
ATOM 1751 N N . SER B 1 81 ? 1.035 -7.559 7.461 1 98.5 81 SER B N 1
ATOM 1752 C CA . SER B 1 81 ? -0.374 -7.672 7.098 1 98.5 81 SER B CA 1
ATOM 1753 C C . SER B 1 81 ? -0.674 -6.914 5.809 1 98.5 81 SER B C 1
ATOM 1755 O O . SER B 1 81 ? -1.726 -7.113 5.195 1 98.5 81 SER B O 1
ATOM 1757 N N . VAL B 1 82 ? 0.174 -6.016 5.469 1 98.81 82 VAL B N 1
ATOM 1758 C CA . VAL B 1 82 ? 0.085 -5.332 4.184 1 98.81 82 VAL B CA 1
ATOM 1759 C C . VAL B 1 82 ? 1.431 -5.41 3.463 1 98.81 82 VAL B C 1
ATOM 1761 O O . VAL B 1 82 ? 2.422 -4.84 3.924 1 98.81 82 VAL B O 1
ATOM 1764 N N . GLY B 1 83 ? 1.431 -6.129 2.357 1 98.81 83 GLY B N 1
ATOM 1765 C CA . GLY B 1 83 ? 2.6 -6.195 1.496 1 98.81 83 GLY B CA 1
ATOM 1766 C C . GLY B 1 83 ? 2.529 -5.242 0.319 1 98.81 83 GLY B C 1
ATOM 1767 O O . GLY B 1 83 ? 1.503 -4.594 0.099 1 98.81 83 GLY B O 1
ATOM 1768 N N . LEU B 1 84 ? 3.646 -5.109 -0.383 1 98.94 84 LEU B N 1
ATOM 1769 C CA . LEU B 1 84 ? 3.742 -4.277 -1.578 1 98.94 84 LEU B CA 1
ATOM 1770 C C . LEU B 1 84 ? 3.98 -5.133 -2.818 1 98.94 84 LEU B C 1
ATOM 1772 O O . LEU B 1 84 ? 5.043 -5.738 -2.965 1 98.94 84 LEU B O 1
ATOM 1776 N N . HIS B 1 85 ? 2.988 -5.203 -3.68 1 98.88 85 HIS B N 1
ATOM 1777 C CA . HIS B 1 85 ? 3.143 -5.891 -4.957 1 98.88 85 HIS B CA 1
ATOM 1778 C C . HIS B 1 85 ? 3.752 -4.969 -6.008 1 98.88 85 HIS B C 1
ATOM 1780 O O . HIS B 1 85 ? 3.168 -3.939 -6.348 1 98.88 85 HIS B O 1
ATOM 1786 N N . LEU B 1 86 ? 4.883 -5.328 -6.523 1 98.94 86 LEU B N 1
ATOM 1787 C CA . LEU B 1 86 ? 5.66 -4.496 -7.438 1 98.94 86 LEU B CA 1
ATOM 1788 C C . LEU B 1 86 ? 5.809 -5.172 -8.797 1 98.94 86 LEU B C 1
ATOM 1790 O O . LEU B 1 86 ? 6.445 -6.223 -8.906 1 98.94 86 LEU B O 1
ATOM 1794 N N . TYR B 1 87 ? 5.246 -4.582 -9.836 1 98.88 87 TYR B N 1
ATOM 1795 C CA . TYR B 1 87 ? 5.516 -5.023 -11.203 1 98.88 87 TYR B CA 1
ATOM 1796 C C . TYR B 1 87 ? 6.801 -4.398 -11.734 1 98.88 87 TYR B C 1
ATOM 1798 O O . TYR B 1 87 ? 7.02 -3.195 -11.578 1 98.88 87 TYR B O 1
ATOM 1806 N N . VAL B 1 88 ? 7.598 -5.242 -12.328 1 98.75 88 VAL B N 1
ATOM 1807 C CA . VAL B 1 88 ? 8.844 -4.789 -12.945 1 98.75 88 VAL B CA 1
ATOM 1808 C C . VAL B 1 88 ? 8.984 -5.414 -14.336 1 98.75 88 VAL B C 1
ATOM 1810 O O . VAL B 1 88 ? 8.289 -6.375 -14.664 1 98.75 88 VAL B O 1
ATOM 1813 N N . GLU B 1 89 ? 9.844 -4.871 -15.156 1 98.31 89 GLU B N 1
ATOM 1814 C CA . GLU B 1 89 ? 10.07 -5.359 -16.516 1 98.31 89 GLU B CA 1
ATOM 1815 C C . GLU B 1 89 ? 10.742 -6.73 -16.5 1 98.31 89 GLU B C 1
ATOM 1817 O O . GLU B 1 89 ? 10.438 -7.586 -17.344 1 98.31 89 GLU B O 1
ATOM 1822 N N . ASP B 1 90 ? 11.648 -6.922 -15.602 1 98.62 90 ASP B N 1
ATOM 1823 C CA . ASP B 1 90 ? 12.43 -8.141 -15.469 1 98.62 90 ASP B CA 1
ATOM 1824 C C . ASP B 1 90 ? 12.562 -8.562 -14.008 1 98.62 90 ASP B C 1
ATOM 1826 O O . ASP B 1 90 ? 13.477 -8.125 -13.312 1 98.62 90 ASP B O 1
ATOM 1830 N N . VAL B 1 91 ? 11.758 -9.508 -13.641 1 98.88 91 VAL B N 1
ATOM 1831 C CA . VAL B 1 91 ? 11.672 -9.875 -12.234 1 98.88 91 VAL B CA 1
ATOM 1832 C C . VAL B 1 91 ? 12.945 -10.594 -11.812 1 98.88 91 VAL B C 1
ATOM 1834 O O . VAL B 1 91 ? 13.414 -10.438 -10.68 1 98.88 91 VAL B O 1
ATOM 1837 N N . ASP B 1 92 ? 13.5 -11.406 -12.617 1 98.81 92 ASP B N 1
ATOM 1838 C CA . ASP B 1 92 ? 14.727 -12.117 -12.258 1 98.81 92 ASP B CA 1
ATOM 1839 C C . ASP B 1 92 ? 15.844 -11.141 -11.914 1 98.81 92 ASP B C 1
ATOM 1841 O O . ASP B 1 92 ? 16.516 -11.281 -10.891 1 98.81 92 ASP B O 1
ATOM 1845 N N . ALA B 1 93 ? 16.016 -10.164 -12.742 1 98.81 93 ALA B N 1
ATOM 1846 C CA . ALA B 1 93 ? 17.062 -9.172 -12.531 1 98.81 93 ALA B CA 1
ATOM 1847 C C . ALA B 1 93 ? 16.781 -8.32 -11.297 1 98.81 93 ALA B C 1
ATOM 1849 O O . ALA B 1 93 ? 17.672 -8.07 -10.492 1 98.81 93 ALA B O 1
ATOM 1850 N N . ARG B 1 94 ? 15.547 -7.871 -11.195 1 98.88 94 ARG B N 1
ATOM 1851 C CA . ARG B 1 94 ? 15.211 -6.988 -10.078 1 98.88 94 ARG B CA 1
ATOM 1852 C C . ARG B 1 94 ? 15.273 -7.73 -8.75 1 98.88 94 ARG B C 1
ATOM 1854 O O . ARG B 1 94 ? 15.719 -7.176 -7.746 1 98.88 94 ARG B O 1
ATOM 1861 N N . TYR B 1 95 ? 14.773 -8.914 -8.742 1 98.88 95 TYR B N 1
ATOM 1862 C CA . TYR B 1 95 ? 14.844 -9.766 -7.562 1 98.88 95 TYR B CA 1
ATOM 1863 C C . TYR B 1 95 ? 16.297 -9.953 -7.117 1 98.88 95 TYR B C 1
ATOM 1865 O O . TYR B 1 95 ? 16.609 -9.773 -5.941 1 98.88 95 TYR B O 1
ATOM 1873 N N . ALA B 1 96 ? 17.141 -10.25 -7.996 1 98.88 96 ALA B N 1
ATOM 1874 C CA . ALA B 1 96 ? 18.562 -10.43 -7.703 1 98.88 96 ALA B CA 1
ATOM 1875 C C . ALA B 1 96 ? 19.188 -9.141 -7.168 1 98.88 96 ALA B C 1
ATOM 1877 O O . ALA B 1 96 ? 19.969 -9.172 -6.219 1 98.88 96 ALA B O 1
ATOM 1878 N N . ARG B 1 97 ? 18.859 -8.078 -7.742 1 98.88 97 ARG B N 1
ATOM 1879 C CA . ARG B 1 97 ? 19.359 -6.777 -7.312 1 98.88 97 ARG B CA 1
ATOM 1880 C C . ARG B 1 97 ? 18.922 -6.469 -5.883 1 98.88 97 ARG B C 1
ATOM 1882 O O . ARG B 1 97 ? 19.703 -5.918 -5.098 1 98.88 97 ARG B O 1
ATOM 1889 N N . ALA B 1 98 ? 17.688 -6.754 -5.605 1 98.94 98 ALA B N 1
ATOM 1890 C CA . ALA B 1 98 ? 17.172 -6.512 -4.258 1 98.94 98 ALA B CA 1
ATOM 1891 C C . ALA B 1 98 ? 17.906 -7.363 -3.229 1 98.94 98 ALA B C 1
ATOM 1893 O O . ALA B 1 98 ? 18.219 -6.891 -2.127 1 98.94 98 ALA B O 1
ATOM 1894 N N . ILE B 1 99 ? 18.156 -8.602 -3.576 1 98.88 99 ILE B N 1
ATOM 1895 C CA . ILE B 1 99 ? 18.922 -9.477 -2.691 1 98.88 99 ILE B CA 1
ATOM 1896 C C . ILE B 1 99 ? 20.328 -8.914 -2.479 1 98.88 99 ILE B C 1
ATOM 1898 O O . ILE B 1 99 ? 20.812 -8.852 -1.346 1 98.88 99 ILE B O 1
ATOM 1902 N N . GLU B 1 100 ? 20.922 -8.477 -3.523 1 98.81 100 GLU B N 1
ATOM 1903 C CA . GLU B 1 100 ? 22.234 -7.863 -3.43 1 98.81 100 GLU B CA 1
ATOM 1904 C C . GLU B 1 100 ? 22.219 -6.637 -2.523 1 98.81 100 GLU B C 1
ATOM 1906 O O . GLU B 1 100 ? 23.188 -6.367 -1.812 1 98.81 100 GLU B O 1
ATOM 1911 N N . ALA B 1 101 ? 21.141 -5.988 -2.549 1 98.88 101 ALA B N 1
ATOM 1912 C CA . ALA B 1 101 ? 21 -4.762 -1.77 1 98.88 101 ALA B CA 1
ATOM 1913 C C . ALA B 1 101 ? 20.719 -5.07 -0.305 1 98.88 101 ALA B C 1
ATOM 1915 O O . ALA B 1 101 ? 20.766 -4.18 0.547 1 98.88 101 ALA B O 1
ATOM 1916 N N . GLY B 1 102 ? 20.312 -6.309 -0.019 1 98.81 102 GLY B N 1
ATOM 1917 C CA . GLY B 1 102 ? 20.156 -6.66 1.383 1 98.81 102 GLY B CA 1
ATOM 1918 C C . GLY B 1 102 ? 18.828 -7.309 1.689 1 98.81 102 GLY B C 1
ATOM 1919 O O . GLY B 1 102 ? 18.547 -7.668 2.838 1 98.81 102 GLY B O 1
ATOM 1920 N N . ALA B 1 103 ? 17.969 -7.477 0.704 1 98.88 103 ALA B N 1
ATOM 1921 C CA . ALA B 1 103 ? 16.703 -8.18 0.933 1 98.88 103 ALA B CA 1
ATOM 1922 C C . ALA B 1 103 ? 16.938 -9.664 1.173 1 98.88 103 ALA B C 1
ATOM 1924 O O . ALA B 1 103 ? 17.969 -10.211 0.763 1 98.88 103 ALA B O 1
ATOM 1925 N N . THR B 1 104 ? 15.938 -10.289 1.863 1 98.75 104 THR B N 1
ATOM 1926 C CA . THR B 1 104 ? 15.977 -11.727 2.1 1 98.75 104 THR B CA 1
ATOM 1927 C C . THR B 1 104 ? 14.875 -12.438 1.314 1 98.75 104 THR B C 1
ATOM 1929 O O . THR B 1 104 ? 13.742 -11.953 1.254 1 98.75 104 THR B O 1
ATOM 1932 N N . PRO B 1 105 ? 15.219 -13.586 0.745 1 98.44 105 PRO B N 1
ATOM 1933 C CA . PRO B 1 105 ? 14.195 -14.32 0.004 1 98.44 105 PRO B CA 1
ATOM 1934 C C . PRO B 1 105 ? 13.133 -14.93 0.917 1 98.44 105 PRO B C 1
ATOM 1936 O O . PRO B 1 105 ? 13.453 -15.453 1.988 1 98.44 105 PRO B O 1
ATOM 1939 N N . VAL B 1 106 ? 11.953 -14.805 0.56 1 98.25 106 VAL B N 1
ATOM 1940 C CA . VAL B 1 106 ? 10.836 -15.477 1.207 1 98.25 106 VAL B CA 1
ATOM 1941 C C . VAL B 1 106 ? 10.344 -16.625 0.328 1 98.25 106 VAL B C 1
ATOM 1943 O O . VAL B 1 106 ? 10.094 -17.719 0.82 1 98.25 106 VAL B O 1
ATOM 1946 N N . SER B 1 107 ? 10.164 -16.391 -0.95 1 98.12 107 SER B N 1
ATOM 1947 C CA . SER B 1 107 ? 9.898 -17.406 -1.953 1 98.12 107 SER B CA 1
ATOM 1948 C C . SER B 1 107 ? 10.648 -17.125 -3.252 1 98.12 107 SER B C 1
ATOM 1950 O O . SER B 1 107 ? 10.836 -15.961 -3.621 1 98.12 107 SER B O 1
ATOM 1952 N N . PRO B 1 108 ? 11.07 -18.141 -3.939 1 98.25 108 PRO B N 1
ATOM 1953 C CA . PRO B 1 108 ? 11.828 -17.938 -5.172 1 98.25 108 PRO B CA 1
ATOM 1954 C C . PRO B 1 108 ? 10.961 -17.438 -6.324 1 98.25 108 PRO B C 1
ATOM 1956 O O . PRO B 1 108 ? 9.742 -17.625 -6.305 1 98.25 108 PRO B O 1
ATOM 1959 N N . VAL B 1 109 ? 11.633 -16.844 -7.293 1 98.81 109 VAL B N 1
ATOM 1960 C CA . VAL B 1 109 ? 10.945 -16.422 -8.516 1 98.81 109 VAL B CA 1
ATOM 1961 C C . VAL B 1 109 ? 10.555 -17.656 -9.328 1 98.81 109 VAL B C 1
ATOM 1963 O O . VAL B 1 109 ? 11.391 -18.516 -9.617 1 98.81 109 VAL B O 1
ATOM 1966 N N . GLN B 1 110 ? 9.273 -17.734 -9.672 1 98.62 110 GLN B N 1
ATOM 1967 C CA . GLN B 1 110 ? 8.766 -18.812 -10.5 1 98.62 110 GLN B CA 1
ATOM 1968 C C . GLN B 1 110 ? 7.551 -18.375 -11.312 1 98.62 110 GLN B C 1
ATOM 1970 O O . GLN B 1 110 ? 6.922 -17.375 -10.992 1 98.62 110 GLN B O 1
ATOM 1975 N N . ASP B 1 111 ? 7.285 -19.141 -12.328 1 98.31 111 ASP B N 1
ATOM 1976 C CA . ASP B 1 111 ? 6.051 -18.891 -13.07 1 98.31 111 ASP B CA 1
ATOM 1977 C C . ASP B 1 111 ? 4.828 -19.281 -12.242 1 98.31 111 ASP B C 1
ATOM 1979 O O . ASP B 1 111 ? 4.812 -20.344 -11.609 1 98.31 111 ASP B O 1
ATOM 1983 N N . GLN B 1 112 ? 3.873 -18.406 -12.266 1 97.62 112 GLN B N 1
ATOM 1984 C CA . GLN B 1 112 ? 2.678 -18.625 -11.453 1 97.62 112 GLN B CA 1
ATOM 1985 C C . GLN B 1 112 ? 1.49 -19.031 -12.32 1 97.62 112 GLN B C 1
ATOM 1987 O O . GLN B 1 112 ? 1.422 -18.656 -13.5 1 97.62 112 GLN B O 1
ATOM 1992 N N . PHE B 1 113 ? 0.51 -19.688 -11.758 1 96.75 113 PHE B N 1
ATOM 1993 C CA . PHE B 1 113 ? -0.634 -20.219 -12.492 1 96.75 113 PHE B CA 1
ATOM 1994 C C . PHE B 1 113 ? -1.488 -19.078 -13.055 1 96.75 113 PHE B C 1
ATOM 1996 O O . PHE B 1 113 ? -2.283 -19.297 -13.969 1 96.75 113 PHE B O 1
ATOM 2003 N N . TYR B 1 114 ? -1.279 -17.891 -12.516 1 97.12 114 TYR B N 1
ATOM 2004 C CA . TYR B 1 114 ? -2.145 -16.781 -12.922 1 97.12 114 TYR B CA 1
ATOM 2005 C C . TYR B 1 114 ? -1.468 -15.922 -13.977 1 97.12 114 TYR B C 1
ATOM 2007 O O . TYR B 1 114 ? -1.949 -14.836 -14.297 1 97.12 114 TYR B O 1
ATOM 2015 N N . GLY B 1 115 ? -0.302 -16.281 -14.484 1 97.81 115 GLY B N 1
ATOM 2016 C CA . GLY B 1 115 ? 0.262 -15.672 -15.68 1 97.81 115 GLY B CA 1
ATOM 2017 C C . GLY B 1 115 ? 1.454 -14.781 -15.383 1 97.81 115 GLY B C 1
ATOM 2018 O O . GLY B 1 115 ? 2.082 -14.25 -16.297 1 97.81 115 GLY B O 1
ATOM 2019 N N . ASP B 1 116 ? 1.834 -14.594 -14.148 1 98.31 116 ASP B N 1
ATOM 2020 C CA . ASP B 1 116 ? 3.02 -13.82 -13.797 1 98.31 116 ASP B CA 1
ATOM 2021 C C . ASP B 1 116 ? 4.203 -14.742 -13.492 1 98.31 116 ASP B C 1
ATOM 2023 O O . ASP B 1 116 ? 4.023 -15.938 -13.25 1 98.31 116 ASP B O 1
ATOM 2027 N N . ARG B 1 117 ? 5.367 -14.281 -13.656 1 98.75 117 ARG B N 1
ATOM 2028 C CA . ARG B 1 117 ? 6.57 -14.758 -12.977 1 98.75 117 ARG B CA 1
ATOM 2029 C C . ARG B 1 117 ? 6.887 -13.906 -11.758 1 98.75 117 ARG B C 1
ATOM 2031 O O . ARG B 1 117 ? 7.039 -12.688 -11.867 1 98.75 117 ARG B O 1
ATOM 2038 N N . SER B 1 118 ? 6.883 -14.547 -10.57 1 98.69 118 SER B N 1
ATOM 2039 C CA . SER B 1 118 ? 6.898 -13.727 -9.367 1 98.69 118 SER B CA 1
ATOM 2040 C C . SER B 1 118 ? 7.695 -14.398 -8.25 1 98.69 118 SER B C 1
ATOM 2042 O O . SER B 1 118 ? 7.805 -15.625 -8.211 1 98.69 118 SER B O 1
ATOM 2044 N N . GLY B 1 119 ? 8.266 -13.617 -7.359 1 98.69 119 GLY B N 1
ATOM 2045 C CA . GLY B 1 119 ? 8.875 -14 -6.098 1 98.69 119 GLY B CA 1
ATOM 2046 C C . GLY B 1 119 ? 8.594 -13.023 -4.973 1 98.69 119 GLY B C 1
ATOM 2047 O O . GLY B 1 119 ? 8.086 -11.922 -5.215 1 98.69 119 GLY B O 1
ATOM 2048 N N . THR B 1 120 ? 8.852 -13.492 -3.766 1 98.81 120 THR B N 1
ATOM 2049 C CA . THR B 1 120 ? 8.602 -12.656 -2.594 1 98.81 120 THR B CA 1
ATOM 2050 C C . THR B 1 120 ? 9.891 -12.422 -1.809 1 98.81 120 THR B C 1
ATOM 2052 O O . THR B 1 120 ? 10.695 -13.344 -1.649 1 98.81 120 THR B O 1
ATOM 2055 N N . LEU B 1 121 ? 10.031 -11.172 -1.381 1 98.75 121 LEU B N 1
ATOM 2056 C CA . LEU B 1 121 ? 11.195 -10.742 -0.608 1 98.75 121 LEU B CA 1
ATOM 2057 C C . LEU B 1 121 ? 10.758 -10.016 0.659 1 98.75 121 LEU B C 1
ATOM 2059 O O . LEU B 1 121 ? 9.688 -9.406 0.697 1 98.75 121 LEU B O 1
ATOM 2063 N N . LYS B 1 122 ? 11.562 -10.094 1.636 1 98.75 122 LYS B N 1
ATOM 2064 C CA . LYS B 1 122 ? 11.484 -9.18 2.771 1 98.75 122 LYS B CA 1
ATOM 2065 C C . LYS B 1 122 ? 12.641 -8.18 2.748 1 98.75 122 LYS B C 1
ATOM 2067 O O . LYS B 1 122 ? 13.797 -8.562 2.598 1 98.75 122 LYS B O 1
ATOM 2072 N N . ASP B 1 123 ? 12.336 -6.91 2.822 1 98.81 123 ASP B N 1
ATOM 2073 C CA . ASP B 1 123 ? 13.414 -5.93 2.875 1 98.81 123 ASP B CA 1
ATOM 2074 C C . ASP B 1 123 ? 14.031 -5.871 4.27 1 98.81 123 ASP B C 1
ATOM 2076 O O . ASP B 1 123 ? 13.531 -6.496 5.207 1 98.81 123 ASP B O 1
ATOM 2080 N N . PRO B 1 124 ? 15.164 -5.191 4.473 1 98.69 124 PRO B N 1
ATOM 2081 C CA . PRO B 1 124 ? 15.875 -5.195 5.75 1 98.69 124 PRO B CA 1
ATOM 2082 C C . PRO B 1 124 ? 15.07 -4.562 6.883 1 98.69 124 PRO B C 1
ATOM 2084 O O . PRO B 1 124 ? 15.469 -4.648 8.047 1 98.69 124 PRO B O 1
ATOM 2087 N N . PHE B 1 125 ? 13.953 -4 6.602 1 98.69 125 PHE B N 1
ATOM 2088 C CA . PHE B 1 125 ? 13.18 -3.24 7.578 1 98.69 125 PHE B CA 1
ATOM 2089 C C . PHE B 1 125 ? 11.883 -3.959 7.926 1 98.69 125 PHE B C 1
ATOM 2091 O O . PHE B 1 125 ? 11.078 -3.451 8.703 1 98.69 125 PHE B O 1
ATOM 2098 N N . GLY B 1 126 ? 11.664 -5.062 7.258 1 98 126 GLY B N 1
ATOM 2099 C CA . GLY B 1 126 ? 10.562 -5.914 7.676 1 98 126 GLY B CA 1
ATOM 2100 C C . GLY B 1 126 ? 9.367 -5.848 6.738 1 98 126 GLY B C 1
ATOM 2101 O O . GLY B 1 126 ? 8.336 -6.461 7.004 1 98 126 GLY B O 1
ATOM 2102 N N . ASN B 1 127 ? 9.438 -5.156 5.652 1 98.88 127 ASN B N 1
ATOM 2103 C CA . ASN B 1 127 ? 8.336 -5.086 4.699 1 98.88 127 ASN B CA 1
ATOM 2104 C C . ASN B 1 127 ? 8.414 -6.215 3.674 1 98.88 127 ASN B C 1
ATOM 2106 O O . ASN B 1 127 ? 9.5 -6.621 3.271 1 98.88 127 ASN B O 1
ATOM 2110 N N . LEU B 1 128 ? 7.27 -6.691 3.285 1 98.88 128 LEU B N 1
ATOM 2111 C CA . LEU B 1 128 ? 7.137 -7.781 2.326 1 98.88 128 LEU B CA 1
ATOM 2112 C C . LEU B 1 128 ? 6.859 -7.246 0.926 1 98.88 128 LEU B C 1
ATOM 2114 O O . LEU B 1 128 ? 5.969 -6.414 0.74 1 98.88 128 LEU B O 1
ATOM 2118 N N . TRP B 1 129 ? 7.633 -7.707 -0.032 1 98.94 129 TRP B N 1
ATOM 2119 C CA . TRP B 1 129 ? 7.512 -7.301 -1.428 1 98.94 129 TRP B CA 1
ATOM 2120 C C . TRP B 1 129 ? 7.199 -8.5 -2.318 1 98.94 129 TRP B C 1
ATOM 2122 O O . TRP B 1 129 ? 7.926 -9.5 -2.305 1 98.94 129 TRP B O 1
ATOM 2132 N N . PHE B 1 130 ? 6.074 -8.406 -3.025 1 98.88 130 PHE B N 1
ATOM 2133 C CA . PHE B 1 130 ? 5.789 -9.32 -4.129 1 98.88 130 PHE B CA 1
ATOM 2134 C C . PHE B 1 130 ? 6.27 -8.734 -5.453 1 98.88 130 PHE B C 1
ATOM 2136 O O . PHE B 1 130 ? 5.664 -7.793 -5.977 1 98.88 130 PHE B O 1
ATOM 2143 N N . VAL B 1 131 ? 7.355 -9.297 -5.984 1 98.94 131 VAL B N 1
ATOM 2144 C CA . VAL B 1 131 ? 7.941 -8.75 -7.203 1 98.94 131 VAL B CA 1
ATOM 2145 C C . VAL B 1 131 ? 7.539 -9.609 -8.398 1 98.94 131 VAL B C 1
ATOM 2147 O O . VAL B 1 131 ? 7.695 -10.836 -8.375 1 98.94 131 VAL B O 1
ATOM 2150 N N . SER B 1 132 ? 7.027 -8.922 -9.43 1 98.88 132 SER B N 1
ATOM 2151 C CA . SER B 1 132 ? 6.41 -9.703 -10.492 1 98.88 132 SER B CA 1
ATOM 2152 C C . SER B 1 132 ? 6.699 -9.109 -11.859 1 98.88 132 SER B C 1
ATOM 2154 O O . SER B 1 132 ? 6.812 -7.887 -12 1 98.88 132 SER B O 1
ATOM 2156 N N . THR B 1 133 ? 6.848 -9.906 -12.875 1 98.88 133 THR B N 1
ATOM 2157 C CA . THR B 1 133 ? 6.738 -9.602 -14.297 1 98.88 133 THR B CA 1
ATOM 2158 C C . THR B 1 133 ? 5.578 -10.375 -14.922 1 98.88 133 THR B C 1
ATOM 2160 O O . THR B 1 133 ? 5.434 -11.578 -14.703 1 98.88 133 THR B O 1
ATOM 2163 N N . HIS B 1 134 ? 4.746 -9.656 -15.625 1 98.56 134 HIS B N 1
ATOM 2164 C CA . HIS B 1 134 ? 3.619 -10.297 -16.297 1 98.56 134 HIS B CA 1
ATOM 2165 C C . HIS B 1 134 ? 4.074 -11.039 -17.547 1 98.56 134 HIS B C 1
ATOM 2167 O O . HIS B 1 134 ? 4.809 -10.484 -18.375 1 98.56 134 HIS B O 1
ATOM 2173 N N . LYS B 1 135 ? 3.609 -12.312 -17.734 1 98 135 LYS B N 1
ATOM 2174 C CA . LYS B 1 135 ? 4.105 -13.156 -18.812 1 98 135 LYS B CA 1
ATOM 2175 C C . LYS B 1 135 ? 2.977 -13.562 -19.766 1 98 135 LYS B C 1
ATOM 2177 O O . LYS B 1 135 ? 3.207 -13.789 -20.953 1 98 135 LYS B O 1
ATOM 2182 N N . GLU B 1 136 ? 1.781 -13.68 -19.172 1 97.12 136 GLU B N 1
ATOM 2183 C CA . GLU B 1 136 ? 0.649 -14.188 -19.938 1 97.12 136 GLU B CA 1
ATOM 2184 C C . GLU B 1 136 ? -0.62 -13.391 -19.641 1 97.12 136 GLU B C 1
ATOM 2186 O O . GLU B 1 136 ? -0.915 -13.094 -18.484 1 97.12 136 GLU B O 1
ATOM 2191 N N . ASP B 1 137 ? -1.278 -13.086 -20.734 1 96.5 137 ASP B N 1
ATOM 2192 C CA . ASP B 1 137 ? -2.643 -12.586 -20.578 1 96.5 137 ASP B CA 1
ATOM 2193 C C . ASP B 1 137 ? -3.641 -13.734 -20.484 1 96.5 137 ASP B C 1
ATOM 2195 O O . ASP B 1 137 ? -3.848 -14.469 -21.453 1 96.5 137 ASP B O 1
ATOM 2199 N N . LEU B 1 138 ? -4.211 -13.914 -19.344 1 96.88 138 LEU B N 1
ATOM 2200 C CA . LEU B 1 138 ? -5.191 -14.969 -19.109 1 96.88 138 LEU B CA 1
ATOM 2201 C C . LEU B 1 138 ? -6.547 -14.375 -18.734 1 96.88 138 LEU B C 1
ATOM 2203 O O . LEU B 1 138 ? -6.613 -13.344 -18.062 1 96.88 138 LEU B O 1
ATOM 2207 N N . SER B 1 139 ? -7.598 -15.016 -19.188 1 96.25 139 SER B N 1
ATOM 2208 C CA . SER B 1 139 ? -8.938 -14.641 -18.734 1 96.25 139 SER B CA 1
ATOM 2209 C C . SER B 1 139 ? -9.18 -15.109 -17.297 1 96.25 139 SER B C 1
ATOM 2211 O O . SER B 1 139 ? -8.492 -16 -16.812 1 96.25 139 SER B O 1
ATOM 2213 N N . PRO B 1 140 ? -10.125 -14.461 -16.625 1 95.81 140 PRO B N 1
ATOM 2214 C CA . PRO B 1 140 ? -10.492 -14.945 -15.289 1 95.81 140 PRO B CA 1
ATOM 2215 C C . PRO B 1 140 ? -10.836 -16.438 -15.273 1 95.81 140 PRO B C 1
ATOM 2217 O O . PRO B 1 140 ? -10.477 -17.141 -14.336 1 95.81 140 PRO B O 1
ATOM 2220 N N . GLU B 1 141 ? -11.523 -16.906 -16.312 1 96.31 141 GLU B N 1
ATOM 2221 C CA . GLU B 1 141 ? -11.898 -18.312 -16.391 1 96.31 141 GLU B CA 1
ATOM 2222 C C . GLU B 1 141 ? -10.672 -19.219 -16.484 1 96.31 141 GLU B C 1
ATOM 2224 O O . GLU B 1 141 ? -10.617 -20.266 -15.852 1 96.31 141 GLU B O 1
ATOM 2229 N N . GLU B 1 142 ? -9.727 -18.844 -17.281 1 97.25 142 GLU B N 1
ATOM 2230 C CA . GLU B 1 142 ? -8.492 -19.594 -17.406 1 97.25 142 GLU B CA 1
ATOM 2231 C C . GLU B 1 142 ? -7.742 -19.656 -16.078 1 97.25 142 GLU B C 1
ATOM 2233 O O . GLU B 1 142 ? -7.223 -20.703 -15.695 1 97.25 142 GLU B O 1
ATOM 2238 N N . ILE B 1 143 ? -7.691 -18.547 -15.367 1 97.06 143 ILE B N 1
ATOM 2239 C CA . ILE B 1 143 ? -7.008 -18.484 -14.086 1 97.06 143 ILE B CA 1
ATOM 2240 C C . ILE B 1 143 ? -7.699 -19.422 -13.086 1 97.06 143 ILE B C 1
ATOM 2242 O O . ILE B 1 143 ? -7.039 -20.172 -12.383 1 97.06 143 ILE B O 1
ATOM 2246 N N . ARG B 1 144 ? -8.992 -19.359 -13.016 1 95.31 144 ARG B N 1
ATOM 2247 C CA . ARG B 1 144 ? -9.75 -20.219 -12.102 1 95.31 144 ARG B CA 1
ATOM 2248 C C . ARG B 1 144 ? -9.539 -21.688 -12.414 1 95.31 144 ARG B C 1
ATOM 2250 O O . ARG B 1 144 ? -9.438 -22.516 -11.5 1 95.31 144 ARG B O 1
ATOM 2257 N N . ALA B 1 145 ? -9.477 -22.031 -13.734 1 95.62 145 ALA B N 1
ATOM 2258 C CA . ALA B 1 145 ? -9.25 -23.422 -14.141 1 95.62 145 ALA B CA 1
ATOM 2259 C C . ALA B 1 145 ? -7.875 -23.906 -13.703 1 95.62 145 ALA B C 1
ATOM 2261 O O . ALA B 1 145 ? -7.734 -25.031 -13.195 1 95.62 145 ALA B O 1
ATOM 2262 N N . ARG B 1 146 ? -6.895 -23.047 -13.875 1 96.31 146 ARG B N 1
ATOM 2263 C CA . ARG B 1 146 ? -5.543 -23.406 -13.461 1 96.31 146 ARG B CA 1
ATOM 2264 C C . ARG B 1 146 ? -5.441 -23.516 -11.945 1 96.31 146 ARG B C 1
ATOM 2266 O O . ARG B 1 146 ? -4.766 -24.406 -11.422 1 96.31 146 ARG B O 1
ATOM 2273 N N . ALA B 1 147 ? -6.102 -22.594 -11.242 1 94.44 147 ALA B N 1
ATOM 2274 C CA . ALA B 1 147 ? -6.141 -22.672 -9.789 1 94.44 147 ALA B CA 1
ATOM 2275 C C . ALA B 1 147 ? -6.777 -23.969 -9.32 1 94.44 147 ALA B C 1
ATOM 2277 O O . ALA B 1 147 ? -6.27 -24.625 -8.406 1 94.44 147 ALA B O 1
ATOM 2278 N N . ALA B 1 148 ? -7.898 -24.328 -9.938 1 92 148 ALA B N 1
ATOM 2279 C CA . ALA B 1 148 ? -8.6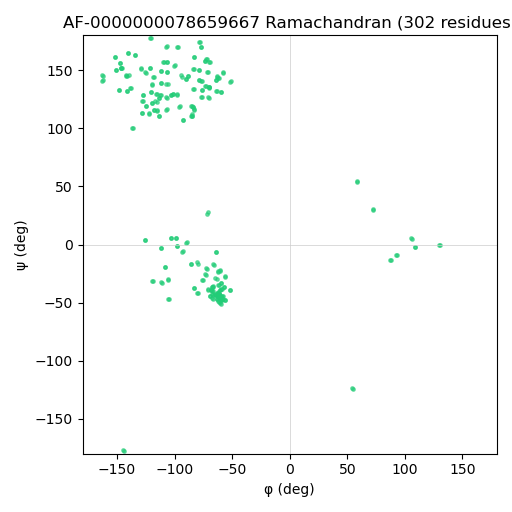02 -25.562 -9.578 1 92 148 ALA B CA 1
ATOM 2280 C C . ALA B 1 148 ? -7.703 -26.781 -9.758 1 92 148 ALA B C 1
ATOM 2282 O O . ALA B 1 148 ? -7.73 -27.703 -8.945 1 92 148 ALA B O 1
ATOM 2283 N N . LYS B 1 149 ? -6.91 -26.812 -10.75 1 92.19 149 LYS B N 1
ATOM 2284 C CA . LYS B 1 149 ? -5.988 -27.906 -11.023 1 92.19 149 LYS B CA 1
ATOM 2285 C C . LYS B 1 149 ? -4.898 -27.984 -9.961 1 92.19 149 LYS B C 1
ATOM 2287 O O . LYS B 1 149 ? -4.504 -29.078 -9.547 1 92.19 149 LYS B O 1
ATOM 2292 N N . LEU B 1 150 ? -4.48 -26.859 -9.5 1 89.31 150 LEU B N 1
ATOM 2293 C CA . LEU B 1 150 ? -3.359 -26.797 -8.57 1 89.31 150 LEU B CA 1
ATOM 2294 C C . LEU B 1 150 ? -3.822 -27.047 -7.141 1 89.31 150 LEU B C 1
ATOM 2296 O O . LEU B 1 150 ? -3.117 -27.688 -6.359 1 89.31 150 LEU B O 1
ATOM 2300 N N . PHE B 1 151 ? -5.035 -26.5 -6.852 1 84 151 PHE B N 1
ATOM 2301 C CA . PHE B 1 151 ? -5.434 -26.516 -5.449 1 84 151 PHE B CA 1
ATOM 2302 C C . PHE B 1 151 ? -6.602 -27.469 -5.234 1 84 151 PHE B C 1
ATOM 2304 O O . PHE B 1 151 ? -6.957 -27.781 -4.094 1 84 151 PHE B O 1
ATOM 2311 N N . GLY B 1 152 ? -7.578 -27.656 -6.246 1 76.44 152 GLY B N 1
ATOM 2312 C CA . GLY B 1 152 ? -8.789 -28.453 -6.156 1 76.44 152 GLY B CA 1
ATOM 2313 C C . GLY B 1 152 ? -8.523 -29.953 -6.141 1 76.44 152 GLY B C 1
ATOM 2314 O O . GLY B 1 152 ? -9.453 -30.75 -6.266 1 76.44 152 GLY B O 1
ATOM 2315 N N . GLY B 1 153 ? -7.473 -30.406 -5.699 1 56.81 153 GLY B N 1
ATOM 2316 C CA . GLY B 1 153 ? -7.496 -31.859 -5.734 1 56.81 153 GLY B CA 1
ATOM 2317 C C . GLY B 1 153 ? -8.898 -32.438 -5.852 1 56.81 153 GLY B C 1
ATOM 2318 O O . GLY B 1 153 ? -9.883 -31.734 -5.578 1 56.81 153 GLY B O 1
#

InterPro domains:
  IPR004360 Glyoxalase/fosfomycin resistance/dioxygenase domain [PF00903] (19-129)
  IPR029068 Glyoxalase/Bleomycin resistance protein/Dihydroxybiphenyl dioxygenase [SSF54593] (12-146)
  IPR037523 Vicinal oxygen chelate (VOC), core domain [PS51819] (9-134)

pLDDT: mean 96.1, std 5.99, range [56.81, 98.94]

=== Feature glossary ===
Each block in this record encodes a different view of the same protein. In brief:

Predicted aligned error. PAE(i, j) answers: if I align the predicted and true structures on residue i, how far off (in Å) do I expect residue j to be? A block-diagonal PAE matrix with low values on the blocks and high values off-diagonal is the signature of a multi-domain protein with confidently predicted domains but uncertain inter-domain orientation.

Contact-map, Ramachandran, and PAE plots. Plot images: a contact map (which residues are close in 3D, as an N×N binary image), a Ramachandran scatter (backbone torsion angles, revealing secondary-structure composition at a glance), and — for AlphaFold structures — a PAE heatmap (pairwise prediction confidence).

Backbone torsions (φ/ψ). φ (phi) and ψ (psi) are the two rotatable backbone dihedrals per residue: φ is the C(i-1)–N–Cα–C torsion, ψ is the N–Cα–C–N(i+1) torsion, both in degrees on (−180°, 180°]. α-helical residues cluster near (−60°, −45°); β-strand residues near (−120°, +130°). A Ramachandran plot is simply a scatter of (φ, ψ) for every residue.

Foldseek 3Di. A 3Di character summarizes, for each residue, the relative orientation of the Cα frame of its nearest spatial neighbor. Because it encodes fold topology rather than chemistry, 3Di alignments detect remote structural similarity that sequence alignment misses.

Radius of gyration, Cα contacts, bounding box. Three whole-structure scalars: the radius of gyration (RMS distance of Cα from centroid, in Å), the count of Cα–Cα contacts (pairs closer than 8 Å and separated by more than four residues in sequence — i.e. tertiary, not local, contacts), and the bounding-box dimensions. Together they distinguish compact globular folds from extended fibres or disordered chains.

Sequence. Sequence gives the chain of amino acids in standard one-letter code (A=alanine, C=cysteine, …, Y=tyrosine), read N→C. It is the only feature that is directly encoded by the gene; all structural features are derived from the folded form of this sequence.

mmCIF coordinates. Atomic coordinates in PDBx/mmCIF format — the same representation the Protein Data Bank distributes. Each line of the _atom_site loop places one backbone atom in Cartesian space (units: ångströms, origin: arbitrary).

Secondary structure (3-state, P-SEA). Three-state secondary structure (P-SEA) collapses the eight DSSP classes into helix (a), strand (b), and coil (c). P-SEA assigns these from Cα geometry alone — distances and angles — without requiring backbone oxygens, so it works on any Cα trace.

InterPro / GO / CATH / organism. Functional annotations link the protein to curated databases. InterPro entries identify conserved domains and families by matching the sequence against member-database signatures (Pfam, PROSITE, CDD, …). Gene Ontology (GO) terms describe molecular function, biological process, and cellular component in a controlled vocabulary. CATH places the structure in a hierarchical fold classification (Class/Architecture/Topology/Homologous-superfamily). The organism is the source species.

B-factor. B-factor (Debye–Waller factor) reflects atomic displacement in the crystal lattice. It is an experimental observable (units Å²), not a prediction; low values mean the atom is pinned down, high values mean it moves or is heterogeneous across the crystal.

Rendered structure images. Structure images are PyMOL renders from six orthogonal camera directions. Cartoon representation draws helices as coils and strands as arrows; sticks shows the backbone as bonds; surface shows the solvent-excluded envelope. Rainbow coloring maps sequence position to hue (blue→red, N→C); chain coloring assigns a distinct color per polypeptide.

Solvent-accessible surface area. Solvent-accessible surface area (SASA) is the area in Å² traced out by the centre of a 1.4 Å probe sphere (a water molecule) rolled over the protein's van der Waals surface (Shrake–Rupley / Lee–Richards construction). Buried residues have near-zero SASA; fully exposed residues can exceed 200 Å². The total SASA scales roughly with the number of surface residues.

Secondary structure (8-state, DSSP). The SS8 string is DSSP's per-residue secondary-structure call. α-helix (H) means an i→i+4 H-bond ladder; β-strand (E) means the residue participates in a β-sheet; 3₁₀ (G) and π (I) are tighter and wider helices; T/S are turns/bends; '-' is loop.

pLDDT. For AlphaFold models, the B-factor field carries pLDDT — the model's own estimate of local accuracy on a 0–100 scale. Regions with pLDDT<50 should be treated as essentially unmodeled; they often correspond to intrinsically disordered segments.

Nearest PDB structures. Nearest PDB neighbors are the top structural matches found by Foldseek when searching this structure against the entire Protein Data Bank. Each hit reports a TM-score (0 to 1; >0.5 almost always implies the same fold) and an E-value. These are *structural* homologs — they may share no detectable sequence similarity.